Protein AF-A0A970GJY0-F1 (afdb_monomer_lite)

Sequence (232 aa):
MRKMFIAGLLILALAGGALAGDGVEILGLTHQEVVEVLGRPAYIKVFDYGPAQKYAYFTLDEWEMIGDLAPLAQGEDVYIRSVEGAPFQFHVVYTPIYLGPDRFSPVFRVGEYTMYPEVDLSLGRLAAYVPQGELLLAGKAKCWFKEYEEPYLPTIIVQIDGPELSAGKYLRRFREGGPVQLELEVGLERGTSLASLTPATRVVYITLRPGVFQGAPGKPVPVDVFGPAEGR

Foldseek 3Di:
DDDDDPDDDDPDDDDPPPDAFAAQDFFFHFPVVCCVRQNAFQWWWWFDPPPVRDIDIGGPVRCVVCVVVCVVGDTFRWGWDDQPNWIKIKGFDWDFFDPDPDPPDTGTGGQKIKIFTPDFDFLQCVLRHYHPSVLLVVQQKWWFWDDDDPPAAIWIKIFGNDDADPSCVGNPDPPQDDGFGKIKIWGFDHPDDLVNQARNTTTGMIMIHTDGDPDHPHHTHRSCSNHHRDDD

Structure (mmCIF, N/CA/C/O backbone):
data_AF-A0A970GJY0-F1
#
_entry.id   AF-A0A970GJY0-F1
#
loop_
_atom_site.group_PDB
_atom_site.id
_atom_site.type_symbol
_atom_site.label_atom_id
_atom_site.label_alt_id
_atom_site.label_comp_id
_atom_site.label_asym_id
_atom_site.label_entity_id
_atom_site.label_seq_id
_atom_site.pdbx_PDB_ins_code
_atom_site.Cartn_x
_atom_site.Cartn_y
_atom_site.Cartn_z
_atom_site.occupancy
_atom_site.B_iso_or_equiv
_atom_site.auth_seq_id
_atom_site.auth_comp_id
_atom_site.auth_asym_id
_atom_site.auth_atom_id
_atom_site.pdbx_PDB_model_num
ATOM 1 N N . MET A 1 1 ? 40.113 -50.471 1.723 1.00 35.19 1 MET A N 1
ATOM 2 C CA . MET A 1 1 ? 39.429 -50.395 0.412 1.00 35.19 1 MET A CA 1
ATOM 3 C C . MET A 1 1 ? 37.945 -50.670 0.611 1.00 35.19 1 MET A C 1
ATOM 5 O O . MET A 1 1 ? 37.657 -51.714 1.162 1.00 35.19 1 MET A O 1
ATOM 9 N N . ARG A 1 2 ? 37.087 -49.734 0.157 1.00 33.31 2 ARG A N 1
ATOM 10 C CA . ARG A 1 2 ? 35.713 -49.886 -0.396 1.00 33.31 2 ARG A CA 1
ATOM 11 C C . ARG A 1 2 ? 34.711 -50.796 0.352 1.00 33.31 2 ARG A C 1
ATOM 13 O O . ARG A 1 2 ? 34.993 -51.959 0.546 1.00 33.31 2 ARG A O 1
ATOM 20 N N . LYS A 1 3 ? 33.463 -50.437 0.657 1.00 33.47 3 LYS A N 1
ATOM 21 C CA . LYS A 1 3 ? 32.585 -49.267 0.459 1.00 33.47 3 LYS A CA 1
ATOM 22 C C . LYS A 1 3 ? 31.394 -49.518 1.411 1.00 33.47 3 LYS A C 1
ATOM 24 O O . LYS A 1 3 ? 30.822 -50.601 1.364 1.00 33.47 3 LYS A O 1
ATOM 29 N N . MET A 1 4 ? 31.034 -48.542 2.245 1.00 37.78 4 MET A N 1
ATOM 30 C CA . MET A 1 4 ? 29.699 -48.443 2.854 1.00 37.78 4 MET A CA 1
ATOM 31 C C . MET A 1 4 ? 28.673 -48.152 1.756 1.00 37.78 4 MET A C 1
ATOM 33 O O . MET A 1 4 ? 29.002 -47.376 0.867 1.00 37.78 4 MET A O 1
ATOM 37 N N . PHE A 1 5 ? 27.458 -48.695 1.851 1.00 34.41 5 PHE A N 1
ATOM 38 C CA . PHE A 1 5 ? 26.223 -48.042 1.394 1.00 34.41 5 PHE A CA 1
ATOM 39 C C . PHE A 1 5 ? 25.026 -48.744 2.056 1.00 34.41 5 PHE A C 1
ATOM 41 O O . PHE A 1 5 ? 24.561 -49.779 1.589 1.00 34.41 5 PHE A O 1
ATOM 48 N N . ILE A 1 6 ? 24.552 -48.186 3.173 1.00 42.62 6 ILE A N 1
ATOM 49 C CA . ILE A 1 6 ? 23.195 -48.427 3.677 1.00 42.62 6 ILE A CA 1
ATOM 50 C C . ILE A 1 6 ? 22.324 -47.402 2.954 1.00 42.62 6 ILE A C 1
ATOM 52 O O . ILE A 1 6 ? 22.487 -46.197 3.144 1.00 42.62 6 ILE A O 1
ATOM 56 N N . ALA A 1 7 ? 21.486 -47.885 2.044 1.00 36.81 7 ALA A N 1
ATOM 57 C CA . ALA A 1 7 ? 20.581 -47.073 1.250 1.00 36.81 7 ALA A CA 1
ATOM 58 C C . ALA A 1 7 ? 19.241 -46.894 1.975 1.00 36.81 7 ALA A C 1
ATOM 60 O O . ALA A 1 7 ? 18.680 -47.861 2.485 1.00 36.81 7 ALA A O 1
ATOM 61 N N . GLY A 1 8 ? 18.718 -45.665 1.930 1.00 31.09 8 GLY A N 1
ATOM 62 C CA . GLY A 1 8 ? 17.285 -45.397 2.040 1.00 31.09 8 GLY A CA 1
ATOM 63 C C . GLY A 1 8 ? 16.800 -44.834 3.373 1.00 31.09 8 GLY A C 1
ATOM 64 O O . GLY A 1 8 ? 15.912 -45.417 3.984 1.00 31.09 8 GLY A O 1
ATOM 65 N N . LEU A 1 9 ? 17.326 -43.681 3.805 1.00 36.34 9 LEU A N 1
ATOM 66 C CA . LEU A 1 9 ? 16.597 -42.835 4.752 1.00 36.34 9 LEU A CA 1
ATOM 67 C C . LEU A 1 9 ? 15.411 -42.205 4.008 1.00 36.34 9 LEU A C 1
ATOM 69 O O . LEU A 1 9 ? 15.585 -41.485 3.025 1.00 36.34 9 LEU A O 1
ATOM 73 N N . LEU A 1 10 ? 14.214 -42.533 4.481 1.00 31.72 10 LEU A N 1
ATOM 74 C CA . LEU A 1 10 ? 12.926 -42.007 4.056 1.00 31.72 10 LEU A CA 1
ATOM 75 C C . LEU A 1 10 ? 12.906 -40.479 4.268 1.00 31.72 10 LEU A C 1
ATOM 77 O O . LEU A 1 10 ? 12.896 -40.019 5.408 1.00 31.72 10 LEU A O 1
ATOM 81 N N . ILE A 1 11 ? 12.904 -39.684 3.195 1.00 38.25 11 ILE A N 1
ATOM 82 C CA . ILE A 1 11 ? 12.596 -38.249 3.282 1.00 38.25 11 ILE A CA 1
ATOM 83 C C . ILE A 1 11 ? 11.085 -38.112 3.114 1.00 38.25 11 ILE A C 1
ATOM 85 O O . ILE A 1 11 ? 10.560 -38.044 2.007 1.00 38.25 11 ILE A O 1
ATOM 89 N N . LEU A 1 12 ? 10.393 -38.119 4.247 1.00 37.62 12 LEU A N 1
ATOM 90 C CA . LEU A 1 12 ? 9.006 -37.695 4.377 1.00 37.62 12 LEU A CA 1
ATOM 91 C C . LEU A 1 12 ? 8.969 -36.716 5.551 1.00 37.62 12 LEU A C 1
ATOM 93 O O . LEU A 1 12 ? 8.790 -37.093 6.703 1.00 37.62 12 LEU A O 1
ATOM 97 N N . ALA A 1 13 ? 9.232 -35.452 5.242 1.00 35.12 13 ALA A N 1
ATOM 98 C CA . ALA A 1 13 ? 8.952 -34.315 6.106 1.00 35.12 13 ALA A CA 1
ATOM 99 C C . ALA A 1 13 ? 8.523 -33.188 5.166 1.00 35.12 13 ALA A C 1
ATOM 101 O O . ALA A 1 13 ? 9.336 -32.616 4.450 1.00 35.12 13 ALA A O 1
ATOM 102 N N . LEU A 1 14 ? 7.224 -33.156 4.893 1.00 34.31 14 LEU A N 1
ATOM 103 C CA . LEU A 1 14 ? 6.278 -32.215 5.491 1.00 34.31 14 LEU A CA 1
ATOM 104 C C . LEU A 1 14 ? 6.142 -31.026 4.553 1.00 34.31 14 LEU A C 1
ATOM 106 O O . LEU A 1 14 ? 7.043 -30.205 4.415 1.00 34.31 14 LEU A O 1
ATOM 110 N N . ALA A 1 15 ? 4.981 -31.006 3.895 1.00 34.34 15 ALA A N 1
ATOM 111 C CA . ALA A 1 15 ? 4.385 -29.809 3.345 1.00 34.34 15 ALA A CA 1
ATOM 112 C C . ALA A 1 15 ? 4.741 -28.638 4.257 1.00 34.34 15 ALA A C 1
ATOM 114 O O . ALA A 1 15 ? 4.502 -28.713 5.466 1.00 34.34 15 ALA A O 1
ATOM 115 N N . GLY A 1 16 ? 5.371 -27.616 3.680 1.00 28.31 16 GLY A N 1
ATOM 116 C CA . GLY A 1 16 ? 5.565 -26.351 4.357 1.00 28.31 16 GLY A CA 1
ATOM 117 C C . GLY A 1 16 ? 4.190 -25.874 4.781 1.00 28.31 16 GLY A C 1
ATOM 118 O O . GLY A 1 16 ? 3.421 -25.372 3.966 1.00 28.31 16 GLY A O 1
ATOM 119 N N . GLY A 1 17 ? 3.861 -26.115 6.048 1.00 25.92 17 GLY A N 1
ATOM 120 C CA . GLY A 1 17 ? 2.841 -25.361 6.728 1.00 25.92 17 GLY A CA 1
ATOM 121 C C . GLY A 1 17 ? 3.318 -23.928 6.647 1.00 25.92 17 GLY A C 1
ATOM 122 O O . GLY A 1 17 ? 4.271 -23.560 7.332 1.00 25.92 17 GLY A O 1
ATOM 123 N N . ALA A 1 18 ? 2.696 -23.158 5.758 1.00 30.06 18 ALA A N 1
ATOM 124 C CA . ALA A 1 18 ? 2.604 -21.730 5.945 1.00 30.06 18 ALA A CA 1
ATOM 125 C C . ALA A 1 18 ? 1.993 -21.565 7.338 1.00 30.06 18 ALA A C 1
ATOM 127 O O . ALA A 1 18 ? 0.818 -21.859 7.569 1.00 30.06 18 ALA A O 1
ATOM 128 N N . LEU A 1 19 ? 2.859 -21.248 8.297 1.00 33.94 19 LEU A N 1
ATOM 129 C CA . LEU A 1 19 ? 2.441 -20.657 9.550 1.00 33.94 19 LEU A CA 1
ATOM 130 C C . LEU A 1 19 ? 1.561 -19.461 9.171 1.00 33.94 19 LEU A C 1
ATOM 132 O O . LEU A 1 19 ? 1.842 -18.776 8.191 1.00 33.94 19 LEU A O 1
ATOM 136 N N . ALA A 1 20 ? 0.453 -19.305 9.883 1.00 32.69 20 ALA A N 1
ATOM 137 C CA . ALA A 1 20 ? -0.535 -18.269 9.639 1.00 32.69 20 ALA A CA 1
ATOM 138 C C . ALA A 1 20 ? 0.095 -16.898 9.314 1.00 32.69 20 ALA A C 1
ATOM 140 O O . ALA A 1 20 ? 0.943 -16.437 10.072 1.00 32.69 20 ALA A O 1
ATOM 141 N N . GLY A 1 21 ? -0.401 -16.234 8.266 1.00 39.88 21 GLY A N 1
ATOM 142 C CA . GLY A 1 21 ? -0.618 -14.789 8.320 1.00 39.88 21 GLY A CA 1
ATOM 143 C C . GLY A 1 21 ? 0.519 -13.829 7.984 1.00 39.88 21 GLY A C 1
ATOM 144 O O . GLY A 1 21 ? 0.391 -12.666 8.359 1.00 39.88 21 GLY A O 1
ATOM 145 N N . ASP A 1 22 ? 1.585 -14.218 7.283 1.00 55.09 22 ASP A N 1
ATOM 146 C CA . ASP A 1 22 ? 2.529 -13.206 6.791 1.00 55.09 22 ASP A CA 1
ATOM 147 C C . ASP A 1 22 ? 1.944 -12.546 5.529 1.00 55.09 22 ASP A C 1
ATOM 149 O O . ASP A 1 22 ? 1.869 -13.154 4.457 1.00 55.09 22 ASP A O 1
ATOM 153 N N . GLY A 1 23 ? 1.475 -11.300 5.665 1.00 64.56 23 GLY A N 1
ATOM 154 C CA . GLY A 1 23 ? 1.041 -10.480 4.532 1.00 64.56 23 GLY A CA 1
ATOM 155 C C . GLY A 1 23 ? 2.108 -10.421 3.429 1.00 64.56 23 GLY A C 1
ATOM 156 O O . GLY A 1 23 ? 3.297 -10.616 3.668 1.00 64.56 23 GLY A O 1
ATOM 157 N N . VAL A 1 24 ? 1.694 -10.159 2.190 1.00 81.94 24 VAL A N 1
ATOM 158 C CA . VAL A 1 24 ? 2.593 -10.282 1.032 1.00 81.94 24 VAL A CA 1
ATOM 159 C C . VAL A 1 24 ? 3.622 -9.145 1.000 1.00 81.94 24 VAL A C 1
ATOM 161 O O . VAL A 1 24 ? 3.293 -8.012 0.662 1.00 81.94 24 VAL A O 1
ATOM 164 N N . GLU A 1 25 ? 4.881 -9.434 1.336 1.00 87.69 25 GLU A N 1
ATOM 165 C CA . GLU A 1 25 ? 5.960 -8.440 1.386 1.00 87.69 25 GLU A CA 1
ATOM 166 C C . GLU A 1 25 ? 6.737 -8.361 0.060 1.00 87.69 25 GLU A C 1
ATOM 168 O O . GLU A 1 25 ? 7.528 -9.241 -0.272 1.00 87.69 25 GLU A O 1
ATOM 173 N N . ILE A 1 26 ? 6.529 -7.276 -0.696 1.00 93.31 26 ILE A N 1
ATOM 174 C CA . ILE A 1 26 ? 7.192 -7.050 -1.997 1.00 93.31 26 ILE A CA 1
ATOM 175 C C . ILE A 1 26 ? 7.988 -5.739 -2.087 1.00 93.31 26 ILE A C 1
ATOM 177 O O . ILE A 1 26 ? 8.562 -5.444 -3.134 1.00 93.31 26 ILE A O 1
ATOM 181 N N . LEU A 1 27 ? 8.043 -4.931 -1.019 1.00 93.62 27 LEU A N 1
ATOM 182 C CA . LEU A 1 27 ? 8.774 -3.656 -1.039 1.00 93.62 27 LEU A CA 1
ATOM 183 C C . LEU A 1 27 ? 10.265 -3.875 -1.315 1.00 93.62 27 LEU A C 1
ATOM 185 O O . LEU A 1 27 ? 10.925 -4.700 -0.688 1.00 93.62 27 LEU A O 1
ATOM 189 N N . GLY A 1 28 ? 10.822 -3.087 -2.233 1.00 92.50 28 GLY A N 1
ATOM 190 C CA . GLY A 1 28 ? 12.232 -3.155 -2.607 1.00 92.50 28 GLY A CA 1
ATOM 191 C C . GLY A 1 28 ? 12.613 -4.326 -3.518 1.00 92.50 28 GLY A C 1
ATOM 192 O O . GLY A 1 28 ? 13.765 -4.357 -3.963 1.00 92.50 28 GLY A O 1
ATOM 193 N N . LEU A 1 29 ? 11.695 -5.242 -3.837 1.00 93.88 29 LEU A N 1
ATOM 194 C CA . LEU A 1 29 ? 11.933 -6.304 -4.816 1.00 93.88 29 LEU A CA 1
ATOM 195 C C . LEU A 1 29 ? 12.058 -5.731 -6.232 1.00 93.88 29 LEU A C 1
ATOM 197 O O . LEU A 1 29 ? 11.483 -4.696 -6.560 1.00 93.88 29 LEU A O 1
ATOM 201 N N . THR A 1 30 ? 12.840 -6.387 -7.076 1.00 92.12 30 THR A N 1
ATOM 202 C CA . THR A 1 30 ? 12.901 -6.145 -8.522 1.00 92.12 30 THR A CA 1
ATOM 203 C C . THR A 1 30 ? 11.701 -6.774 -9.227 1.00 92.12 30 THR A C 1
ATOM 205 O O . THR A 1 30 ? 11.028 -7.629 -8.662 1.00 92.12 30 THR A O 1
ATOM 208 N N . HIS A 1 31 ? 11.455 -6.404 -10.486 1.00 90.75 31 HIS A N 1
ATOM 209 C CA . HIS A 1 31 ? 10.371 -6.997 -11.280 1.00 90.75 31 HIS A CA 1
ATOM 210 C C . HIS A 1 31 ? 10.430 -8.536 -11.319 1.00 90.75 31 HIS A C 1
ATOM 212 O O . HIS A 1 31 ? 9.418 -9.199 -11.119 1.00 90.75 31 HIS A O 1
ATOM 218 N N . GLN A 1 32 ? 11.619 -9.122 -11.507 1.00 91.75 32 GLN A N 1
ATOM 219 C CA . GLN A 1 32 ? 11.770 -10.579 -11.531 1.00 91.75 32 GLN A CA 1
ATOM 220 C C . GLN A 1 32 ? 11.392 -11.218 -10.185 1.00 91.75 32 GLN A C 1
ATOM 222 O O . GLN A 1 32 ? 10.637 -12.185 -10.160 1.00 91.75 32 GLN A O 1
ATOM 227 N N . GLU A 1 33 ? 11.873 -10.657 -9.074 1.00 94.69 33 GLU A N 1
ATOM 228 C CA . GLU A 1 33 ? 11.554 -11.141 -7.724 1.00 94.69 33 GLU A CA 1
ATOM 229 C C . GLU A 1 33 ? 10.050 -10.999 -7.421 1.00 94.69 33 GLU A C 1
ATOM 231 O O . GLU A 1 33 ? 9.448 -11.891 -6.827 1.00 94.69 33 GLU A O 1
ATOM 236 N N . VAL A 1 34 ? 9.405 -9.920 -7.884 1.00 94.44 34 VAL A N 1
ATOM 237 C CA . VAL A 1 34 ? 7.945 -9.761 -7.778 1.00 94.44 34 VAL A CA 1
ATOM 238 C C . VAL A 1 34 ? 7.224 -10.857 -8.552 1.00 94.44 34 VAL A C 1
ATOM 240 O O . VAL A 1 34 ? 6.276 -11.426 -8.023 1.00 94.44 34 VAL A O 1
ATOM 243 N N . VAL A 1 35 ? 7.668 -11.204 -9.761 1.00 92.25 35 VAL A N 1
ATOM 244 C CA . VAL A 1 35 ? 7.054 -12.286 -10.547 1.00 92.25 35 VAL A CA 1
ATOM 245 C C . VAL A 1 35 ? 7.220 -13.653 -9.876 1.00 92.25 35 VAL A C 1
ATOM 247 O O . VAL A 1 35 ? 6.352 -14.515 -10.007 1.00 92.25 35 VAL A O 1
ATOM 250 N N . GLU A 1 36 ? 8.291 -13.869 -9.118 1.00 93.06 36 GLU A N 1
ATOM 251 C CA . GLU A 1 36 ? 8.477 -15.097 -8.335 1.00 93.06 36 GLU A CA 1
ATOM 252 C C . GLU A 1 36 ? 7.489 -15.192 -7.158 1.00 93.06 36 GLU A C 1
ATOM 254 O O . GLU A 1 36 ? 7.001 -16.282 -6.858 1.00 93.06 36 GLU A O 1
ATOM 259 N N . VAL A 1 37 ? 7.137 -14.061 -6.534 1.00 92.00 37 VAL A N 1
ATOM 260 C CA . VAL A 1 37 ? 6.198 -13.991 -5.396 1.00 92.00 37 VAL A CA 1
ATOM 261 C C . VAL A 1 37 ? 4.739 -13.928 -5.857 1.00 92.00 37 VAL A C 1
ATOM 263 O O . VAL A 1 37 ? 3.883 -14.686 -5.402 1.00 92.00 37 VAL A O 1
ATOM 266 N N . LEU A 1 38 ? 4.442 -13.005 -6.767 1.00 92.12 38 LEU A N 1
ATOM 267 C CA . LEU A 1 38 ? 3.109 -12.681 -7.250 1.00 92.12 38 LEU A CA 1
ATOM 268 C C . LEU A 1 38 ? 2.791 -13.329 -8.591 1.00 92.12 38 LEU A C 1
ATOM 270 O O . LEU A 1 38 ? 1.712 -13.071 -9.101 1.00 92.12 38 LEU A O 1
ATOM 274 N N . GLY A 1 39 ? 3.634 -14.166 -9.192 1.00 92.00 39 GLY A N 1
ATOM 275 C CA . GLY A 1 39 ? 3.404 -14.726 -10.532 1.00 92.00 39 GLY A CA 1
ATOM 276 C C . GLY A 1 39 ? 3.369 -13.653 -11.628 1.00 92.00 39 GLY A C 1
ATOM 277 O O . GLY A 1 39 ? 3.908 -12.569 -11.471 1.00 92.00 39 GLY A O 1
ATOM 278 N N . ARG A 1 40 ? 2.720 -13.930 -12.765 1.00 92.06 40 ARG A N 1
ATOM 279 C CA . ARG A 1 40 ? 2.597 -12.929 -13.841 1.00 92.06 40 ARG A CA 1
ATOM 280 C C . ARG A 1 40 ? 1.535 -11.864 -13.524 1.00 92.06 40 ARG A C 1
ATOM 282 O O . ARG A 1 40 ? 0.499 -12.236 -12.955 1.00 92.06 40 ARG A O 1
ATOM 289 N N . PRO A 1 41 ? 1.753 -10.595 -13.928 1.00 94.38 41 PRO A N 1
ATOM 290 C CA . PRO A 1 41 ? 0.712 -9.578 -13.870 1.00 94.38 41 PRO A CA 1
ATOM 291 C C . PRO A 1 41 ? -0.481 -9.967 -14.752 1.00 94.38 41 PRO A C 1
ATOM 293 O O . PRO A 1 41 ? -0.340 -10.682 -15.744 1.00 94.38 41 PRO A O 1
ATOM 296 N N . ALA A 1 42 ? -1.668 -9.520 -14.361 1.00 95.25 42 ALA A N 1
ATOM 297 C CA . ALA A 1 42 ? -2.911 -9.722 -15.094 1.00 95.25 42 ALA A CA 1
ATOM 298 C C . ALA A 1 42 ? -3.097 -8.665 -16.194 1.00 95.25 42 ALA A C 1
ATOM 300 O O . ALA A 1 42 ? -3.559 -8.992 -17.286 1.00 95.25 42 ALA A O 1
ATOM 301 N N . TYR A 1 43 ? -2.744 -7.412 -15.904 1.00 94.88 43 TYR A N 1
ATOM 302 C CA . TYR A 1 43 ? -2.824 -6.284 -16.830 1.00 94.88 43 TYR A CA 1
ATOM 303 C C . TYR A 1 43 ? -1.932 -5.131 -16.357 1.00 94.88 43 TYR A C 1
ATOM 305 O O . TYR A 1 43 ? -1.429 -5.143 -15.232 1.00 94.88 43 TYR A O 1
ATOM 313 N N . ILE A 1 44 ? -1.769 -4.126 -17.214 1.00 92.69 44 ILE A N 1
ATOM 314 C CA . ILE A 1 44 ? -1.040 -2.890 -16.929 1.00 92.69 44 ILE A CA 1
ATOM 315 C C . ILE A 1 44 ? -2.037 -1.737 -16.834 1.00 92.69 44 ILE A C 1
ATOM 317 O O . ILE A 1 44 ? -2.857 -1.547 -17.736 1.00 92.69 44 ILE A O 1
ATOM 321 N N . LYS A 1 45 ? -1.984 -0.962 -15.748 1.00 92.31 45 LYS A N 1
ATOM 322 C CA . LYS A 1 45 ? -2.786 0.259 -15.569 1.00 92.31 45 LYS A CA 1
ATOM 323 C C . LYS A 1 45 ? -1.912 1.480 -15.818 1.00 92.31 45 LYS A C 1
ATOM 325 O O . LYS A 1 45 ? -0.864 1.627 -15.209 1.00 92.31 45 LYS A O 1
ATOM 330 N N . VAL A 1 46 ? -2.366 2.399 -16.658 1.00 88.81 46 VAL A N 1
ATOM 331 C CA . VAL A 1 46 ? -1.617 3.604 -17.033 1.00 88.81 46 VAL A CA 1
ATOM 332 C C . VAL A 1 46 ? -2.494 4.826 -16.818 1.00 88.81 46 VAL A C 1
ATOM 334 O O . VAL A 1 46 ? -3.677 4.808 -17.161 1.00 88.81 46 VAL A O 1
ATOM 337 N N . PHE A 1 47 ? -1.938 5.902 -16.263 1.00 84.88 47 PHE A N 1
ATOM 338 C CA . PHE A 1 47 ? -2.641 7.181 -16.230 1.00 84.88 47 PHE A CA 1
ATOM 339 C C . PHE A 1 47 ? -2.540 7.874 -17.596 1.00 84.88 47 PHE A C 1
ATOM 341 O O . PHE A 1 47 ? -1.456 8.206 -18.074 1.00 84.88 47 PHE A O 1
ATOM 348 N N . ASP A 1 48 ? -3.688 8.084 -18.227 1.00 82.81 48 ASP A N 1
ATOM 349 C CA . ASP A 1 48 ? -3.850 8.836 -19.464 1.00 82.81 48 ASP A CA 1
ATOM 350 C C . ASP A 1 48 ? -3.870 10.335 -19.139 1.00 82.81 48 ASP A C 1
ATOM 352 O O . ASP A 1 48 ? -4.889 10.888 -18.722 1.00 82.81 48 ASP A O 1
ATOM 356 N N . TYR A 1 49 ? -2.726 10.990 -19.358 1.00 77.31 49 TYR A N 1
ATOM 357 C CA . TYR A 1 49 ? -2.542 12.440 -19.214 1.00 77.31 49 TYR A CA 1
ATOM 358 C C . TYR A 1 49 ? -3.215 13.267 -20.327 1.00 77.31 49 TYR A C 1
ATOM 360 O O . TYR A 1 49 ? -2.991 14.477 -20.421 1.00 77.31 49 TYR A O 1
ATOM 368 N N . GLY A 1 50 ? -4.026 12.649 -21.190 1.00 81.25 50 GLY A N 1
ATOM 369 C CA . GLY A 1 50 ? -4.858 13.352 -22.156 1.00 81.25 50 GLY A CA 1
ATOM 370 C C . GLY A 1 50 ? -5.905 14.269 -21.501 1.00 81.25 50 GLY A C 1
ATOM 371 O O . GLY A 1 50 ? -6.053 14.306 -20.277 1.00 81.25 50 GLY A O 1
ATOM 372 N N . PRO A 1 51 ? -6.699 15.004 -22.304 1.00 79.50 51 PRO A N 1
ATOM 373 C CA . PRO A 1 51 ? -7.645 16.006 -21.797 1.00 79.50 51 PRO A CA 1
ATOM 374 C C . PRO A 1 51 ? -8.674 15.473 -20.792 1.00 79.50 51 PRO A C 1
ATOM 376 O O . PRO A 1 51 ? -9.194 16.236 -19.985 1.00 79.50 51 PRO A O 1
ATOM 379 N N . ALA A 1 52 ? -8.978 14.174 -20.856 1.00 77.81 52 ALA A N 1
ATOM 380 C CA . ALA A 1 52 ? -9.942 13.522 -19.979 1.00 77.81 52 ALA A CA 1
ATOM 381 C C . ALA A 1 52 ? -9.349 13.031 -18.646 1.00 77.81 52 ALA A C 1
ATOM 383 O O . ALA A 1 52 ? -10.137 12.652 -17.788 1.00 77.81 52 ALA A O 1
ATOM 384 N N . GLN A 1 53 ? -8.017 13.018 -18.484 1.00 77.31 53 GLN A N 1
ATOM 385 C CA . GLN A 1 53 ? -7.309 12.602 -17.262 1.00 77.31 53 GLN A CA 1
ATOM 386 C C . GLN A 1 53 ? -7.908 11.348 -16.603 1.00 77.31 53 GLN A C 1
ATOM 388 O O . GLN A 1 53 ? -8.546 11.414 -15.553 1.00 77.31 53 GLN A O 1
ATOM 393 N N . LYS A 1 54 ? -7.741 10.196 -17.253 1.00 84.06 54 LYS A N 1
ATOM 394 C CA . LYS A 1 54 ? -8.369 8.924 -16.852 1.00 84.06 54 LYS A CA 1
ATOM 395 C C . LYS A 1 54 ? -7.339 7.806 -16.742 1.00 84.06 54 LYS A C 1
ATOM 397 O O . LYS A 1 54 ? -6.196 7.977 -17.133 1.00 84.06 54 LYS A O 1
ATOM 402 N N . TYR A 1 55 ? -7.744 6.640 -16.253 1.00 87.94 55 TYR A N 1
ATOM 403 C CA . TYR A 1 55 ? -6.913 5.440 -16.352 1.00 87.94 55 TYR A CA 1
ATOM 404 C C . TYR A 1 55 ? -7.234 4.654 -17.627 1.00 87.94 55 TYR A C 1
ATOM 406 O O . TYR A 1 55 ? -8.398 4.533 -18.021 1.00 87.94 55 TYR A O 1
ATOM 414 N N . ALA A 1 56 ? -6.191 4.126 -18.260 1.00 88.81 56 ALA A N 1
ATOM 415 C CA . ALA A 1 56 ? -6.247 3.148 -19.337 1.00 88.81 56 ALA A CA 1
ATOM 416 C C . ALA A 1 56 ? -5.689 1.809 -18.838 1.00 88.81 56 ALA A C 1
ATOM 418 O O . ALA A 1 56 ? -4.827 1.777 -17.957 1.00 88.81 56 ALA A O 1
ATOM 419 N N . TYR A 1 57 ? -6.190 0.714 -19.400 1.00 92.31 57 TYR A N 1
ATOM 420 C CA . TYR A 1 57 ? -5.837 -0.644 -19.002 1.00 92.31 57 TYR A CA 1
ATOM 421 C C . TYR A 1 57 ? -5.445 -1.432 -20.243 1.00 92.31 57 TYR A C 1
ATOM 423 O O . TYR A 1 57 ? -6.160 -1.376 -21.243 1.00 92.31 57 TYR A O 1
ATOM 431 N N . PHE A 1 58 ? -4.333 -2.152 -20.160 1.00 91.94 58 PHE A N 1
ATOM 432 C CA . PHE A 1 58 ? -3.775 -2.923 -21.265 1.00 91.94 58 PHE A CA 1
ATOM 433 C C . PHE A 1 58 ? -3.520 -4.357 -20.825 1.00 91.94 58 PHE A C 1
ATOM 435 O O . PHE A 1 58 ? -3.030 -4.604 -19.720 1.00 91.94 58 PHE A O 1
ATOM 442 N N . THR A 1 59 ? -3.806 -5.310 -21.703 1.00 93.75 59 THR A N 1
ATOM 443 C CA . THR A 1 59 ? -3.227 -6.651 -21.593 1.00 93.75 59 THR A CA 1
ATOM 444 C C . THR A 1 59 ? -1.701 -6.580 -21.726 1.00 93.75 59 THR A C 1
ATOM 446 O O . THR A 1 59 ? -1.149 -5.583 -22.195 1.00 93.75 59 THR A O 1
ATOM 449 N N . LEU A 1 60 ? -0.999 -7.642 -21.317 1.00 91.38 60 LEU A N 1
ATOM 450 C CA . LEU A 1 60 ? 0.463 -7.683 -21.431 1.00 91.38 60 LEU A CA 1
ATOM 451 C C . LEU A 1 60 ? 0.929 -7.587 -22.893 1.00 91.38 60 LEU A C 1
ATOM 453 O O . LEU A 1 60 ? 1.873 -6.855 -23.173 1.00 91.38 60 LEU A O 1
ATOM 457 N N . ASP A 1 61 ? 0.225 -8.252 -23.813 1.00 91.75 61 ASP A N 1
ATOM 458 C CA . ASP A 1 61 ? 0.545 -8.239 -25.245 1.00 91.75 61 ASP A CA 1
ATOM 459 C C . ASP A 1 61 ? 0.330 -6.841 -25.854 1.00 91.75 61 ASP A C 1
ATOM 461 O O . ASP A 1 61 ? 1.167 -6.347 -26.605 1.00 91.75 61 ASP A O 1
ATOM 465 N N . GLU A 1 62 ? -0.766 -6.158 -25.499 1.00 90.88 62 GLU A N 1
ATOM 466 C CA . GLU A 1 62 ? -1.003 -4.773 -25.933 1.00 90.88 62 GLU A CA 1
ATOM 467 C C . GLU A 1 62 ? 0.065 -3.824 -25.388 1.00 90.88 62 GLU A C 1
ATOM 469 O O . GLU A 1 62 ? 0.510 -2.925 -26.104 1.00 90.88 62 GLU A O 1
ATOM 474 N N . TRP A 1 63 ? 0.487 -4.022 -24.135 1.00 89.88 63 TRP A N 1
ATOM 475 C CA . TRP A 1 63 ? 1.525 -3.203 -23.523 1.00 89.88 63 TRP A CA 1
ATOM 476 C C . TRP A 1 63 ? 2.891 -3.418 -24.173 1.00 89.88 63 TRP A C 1
ATOM 478 O O . TRP A 1 63 ? 3.586 -2.441 -24.439 1.00 89.88 63 TRP A O 1
ATOM 488 N N . GLU A 1 64 ? 3.256 -4.656 -24.509 1.00 87.31 64 GLU A N 1
ATOM 489 C CA . GLU A 1 64 ? 4.496 -4.963 -25.237 1.00 87.31 64 GLU A CA 1
ATOM 490 C C . GLU A 1 64 ? 4.563 -4.227 -26.588 1.00 87.31 64 GLU A C 1
ATOM 492 O O . GLU A 1 64 ? 5.628 -3.769 -26.999 1.00 87.31 64 GLU A O 1
ATOM 497 N N . MET A 1 65 ? 3.420 -4.021 -27.251 1.00 85.75 65 MET A N 1
ATOM 498 C CA . MET A 1 65 ? 3.359 -3.299 -28.527 1.00 85.75 65 MET A CA 1
ATOM 499 C C . MET A 1 65 ? 3.571 -1.781 -28.407 1.00 85.75 65 MET A C 1
ATOM 501 O O . MET A 1 65 ? 3.979 -1.154 -29.388 1.00 85.75 65 MET A O 1
ATOM 505 N N . ILE A 1 66 ? 3.250 -1.171 -27.261 1.00 81.38 66 ILE A N 1
ATOM 506 C CA . ILE A 1 66 ? 3.218 0.299 -27.110 1.00 81.38 66 ILE A CA 1
ATOM 507 C C . ILE A 1 66 ? 4.156 0.845 -26.031 1.00 81.38 66 ILE A C 1
ATOM 509 O O . ILE A 1 66 ? 4.423 2.047 -26.031 1.00 81.38 66 ILE A O 1
ATOM 513 N N . GLY A 1 67 ? 4.659 0.005 -25.126 1.00 72.38 67 GLY A N 1
ATOM 514 C CA . GLY A 1 67 ? 5.444 0.424 -23.963 1.00 72.38 67 GLY A CA 1
ATOM 515 C C . GLY A 1 67 ? 6.701 1.199 -24.357 1.00 72.38 67 GLY A C 1
ATOM 516 O O . GLY A 1 67 ? 6.966 2.270 -23.810 1.00 72.38 67 GLY A O 1
ATOM 517 N N . ASP A 1 68 ? 7.399 0.737 -25.397 1.00 73.12 68 ASP A N 1
ATOM 518 C CA . ASP A 1 68 ? 8.591 1.405 -25.941 1.00 73.12 68 ASP A CA 1
ATOM 519 C C . ASP A 1 68 ? 8.281 2.773 -26.572 1.00 73.12 68 ASP A C 1
ATOM 521 O O . ASP A 1 68 ? 9.141 3.655 -26.630 1.00 73.12 68 ASP A O 1
ATOM 525 N N . LEU A 1 69 ? 7.045 2.975 -27.038 1.00 72.44 69 LEU A N 1
ATOM 526 C CA . LEU A 1 69 ? 6.593 4.229 -27.646 1.00 72.44 69 LEU A CA 1
ATOM 527 C C . LEU A 1 69 ? 6.167 5.265 -26.597 1.00 72.44 69 LEU A C 1
ATOM 529 O O . LEU A 1 69 ? 6.056 6.450 -26.920 1.00 72.44 69 LEU A O 1
ATOM 533 N N . ALA A 1 70 ? 5.946 4.843 -25.349 1.00 64.81 70 ALA A N 1
ATOM 534 C CA . ALA A 1 70 ? 5.470 5.685 -24.258 1.00 64.81 70 ALA A CA 1
ATOM 535 C C . ALA A 1 70 ? 6.353 5.571 -22.994 1.00 64.81 70 ALA A C 1
ATOM 537 O O . ALA A 1 70 ? 5.839 5.310 -21.908 1.00 64.81 70 ALA A O 1
ATOM 538 N N . PRO A 1 71 ? 7.670 5.856 -23.073 1.00 59.16 71 PRO A N 1
ATOM 539 C CA . PRO A 1 71 ? 8.610 5.649 -21.962 1.00 59.16 71 PRO A CA 1
ATOM 540 C C . PRO A 1 71 ? 8.324 6.511 -20.719 1.00 59.16 71 PRO A C 1
ATOM 542 O O . PRO A 1 71 ? 8.819 6.219 -19.632 1.00 59.16 71 PRO A O 1
ATOM 545 N N . LEU A 1 72 ? 7.541 7.587 -20.869 1.00 56.88 72 LEU A N 1
ATOM 546 C CA . LEU A 1 72 ? 7.092 8.445 -19.764 1.00 56.88 72 LEU A CA 1
ATOM 547 C C . LEU A 1 72 ? 5.800 7.951 -19.100 1.00 56.88 72 LEU A C 1
ATOM 549 O O . LEU A 1 72 ? 5.480 8.388 -17.998 1.00 56.88 72 LEU A O 1
ATOM 553 N N . ALA A 1 73 ? 5.061 7.057 -19.752 1.00 62.06 73 ALA A N 1
ATOM 554 C CA . ALA A 1 73 ? 3.863 6.442 -19.212 1.00 62.06 73 ALA A CA 1
ATOM 555 C C . ALA A 1 73 ? 4.264 5.137 -18.515 1.00 62.06 73 ALA A C 1
ATOM 557 O O . ALA A 1 73 ? 4.032 4.048 -19.026 1.00 62.06 73 ALA A O 1
ATOM 558 N N . GLN A 1 74 ? 4.928 5.238 -17.361 1.00 70.25 74 GLN A N 1
ATOM 559 C CA . GLN A 1 74 ? 5.178 4.048 -16.549 1.00 70.25 74 GLN 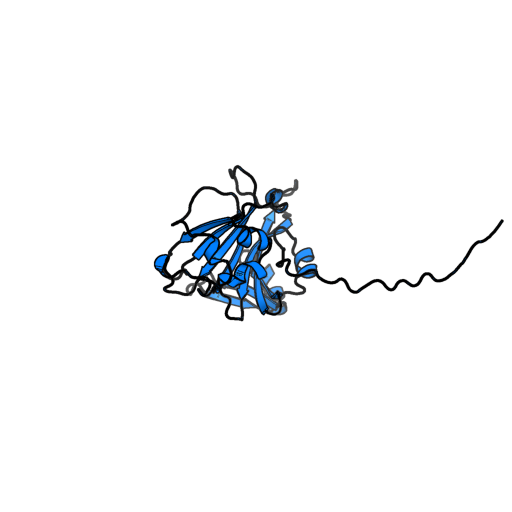A CA 1
ATOM 560 C C . GLN A 1 74 ? 3.838 3.535 -16.023 1.00 70.25 74 GLN A C 1
ATOM 562 O O . GLN A 1 74 ? 3.174 4.204 -15.230 1.00 70.25 74 GLN A O 1
ATOM 567 N N . GLY A 1 75 ? 3.416 2.383 -16.535 1.00 79.00 75 GLY A N 1
ATOM 568 C CA . GLY A 1 75 ? 2.249 1.681 -16.033 1.00 79.00 75 GLY A CA 1
ATOM 569 C C . GLY A 1 75 ? 2.515 1.036 -14.676 1.00 79.00 75 GLY A C 1
ATOM 570 O O . GLY A 1 75 ? 3.650 0.716 -14.328 1.00 79.00 75 GLY A O 1
ATOM 571 N N . GLU A 1 76 ? 1.447 0.840 -13.920 1.00 90.06 76 GLU A N 1
ATOM 572 C CA . GLU A 1 76 ? 1.407 -0.044 -12.764 1.00 90.06 76 GLU A CA 1
ATOM 573 C C . GLU A 1 76 ? 1.194 -1.476 -13.264 1.00 90.06 76 GLU A C 1
ATOM 575 O O . GLU A 1 76 ? 0.207 -1.751 -13.958 1.00 90.06 76 GLU A O 1
ATOM 580 N N . ASP A 1 77 ? 2.081 -2.394 -12.880 1.00 93.38 77 ASP A N 1
ATOM 581 C CA . ASP A 1 77 ? 1.806 -3.822 -13.025 1.00 93.38 77 ASP A CA 1
ATOM 582 C C . ASP A 1 77 ? 0.690 -4.190 -12.042 1.00 93.38 77 ASP A C 1
ATOM 584 O O . ASP A 1 77 ? 0.835 -3.967 -10.834 1.00 93.38 77 ASP A O 1
ATOM 588 N N . VAL A 1 78 ? -0.403 -4.782 -12.531 1.00 96.25 78 VAL A N 1
ATOM 589 C CA . VAL A 1 78 ? -1.494 -5.234 -11.664 1.00 96.25 78 VAL A CA 1
ATOM 590 C C . VAL A 1 78 ? -1.518 -6.748 -11.559 1.00 96.25 78 VAL A C 1
ATOM 592 O O . VAL A 1 78 ? -1.683 -7.452 -12.554 1.00 96.25 78 VAL A O 1
ATOM 595 N N . TYR A 1 79 ? -1.394 -7.261 -10.338 1.00 96.06 79 TYR A N 1
ATOM 596 C CA . TYR A 1 79 ? -1.450 -8.689 -10.021 1.00 96.06 79 TYR A CA 1
ATOM 597 C C . TYR A 1 79 ? -2.735 -9.006 -9.259 1.00 96.06 79 TYR A C 1
ATOM 599 O O . TYR A 1 79 ? -3.185 -8.206 -8.449 1.00 96.06 79 TYR A O 1
ATOM 607 N N . ILE A 1 80 ? -3.306 -10.194 -9.461 1.00 93.88 80 ILE A N 1
ATOM 608 C CA . ILE A 1 80 ? -4.493 -10.653 -8.719 1.00 93.88 80 ILE A CA 1
ATOM 609 C C . ILE A 1 80 ? -4.094 -11.846 -7.863 1.00 93.88 80 ILE A C 1
ATOM 611 O O . ILE A 1 80 ? -3.759 -12.901 -8.405 1.00 93.88 80 ILE A O 1
ATOM 615 N N . ARG A 1 81 ? -4.101 -11.712 -6.537 1.00 91.88 81 ARG A N 1
ATOM 616 C CA . ARG A 1 81 ? -3.693 -12.790 -5.621 1.00 91.88 81 ARG A CA 1
ATOM 617 C C . ARG A 1 81 ? -4.587 -12.861 -4.398 1.00 91.88 81 ARG A C 1
ATOM 619 O O . ARG A 1 81 ? -5.148 -11.862 -3.964 1.00 91.88 81 ARG A O 1
ATOM 626 N N . SER A 1 82 ? -4.708 -14.064 -3.847 1.00 90.62 82 SER A N 1
ATOM 627 C CA . SER A 1 82 ? -5.420 -14.278 -2.593 1.00 90.62 82 SER A CA 1
ATOM 628 C C . SER A 1 82 ? -4.469 -14.132 -1.409 1.00 90.62 82 SER A C 1
ATOM 630 O O . SER A 1 82 ? -3.408 -14.752 -1.403 1.00 90.62 82 SER A O 1
ATOM 632 N N . VAL A 1 83 ? -4.872 -13.362 -0.402 1.00 88.56 83 VAL A N 1
ATOM 633 C CA . VAL A 1 83 ? -4.199 -13.233 0.900 1.00 88.56 83 VAL A CA 1
ATOM 634 C C . VAL A 1 83 ? -5.190 -13.680 1.962 1.00 88.56 83 VAL A C 1
ATOM 636 O O . VAL A 1 83 ? -6.328 -13.217 1.947 1.00 88.56 83 VAL A O 1
ATOM 639 N N . GLU A 1 84 ? -4.807 -14.620 2.829 1.00 86.19 84 GLU A N 1
ATOM 640 C CA . GLU A 1 84 ? -5.705 -15.201 3.846 1.00 86.19 84 GLU A CA 1
ATOM 641 C C . GLU A 1 84 ? -7.071 -15.651 3.271 1.00 86.19 84 GLU A C 1
ATOM 643 O O . GLU A 1 84 ? -8.134 -15.475 3.865 1.00 86.19 84 GLU A O 1
ATOM 648 N N . GLY A 1 85 ? -7.055 -16.204 2.051 1.00 86.62 85 GLY A N 1
ATOM 649 C CA . GLY A 1 85 ? -8.251 -16.673 1.343 1.00 86.62 85 GLY A CA 1
ATOM 650 C C . GLY A 1 85 ? -9.124 -15.580 0.707 1.00 86.62 85 GLY A C 1
ATOM 651 O O . GLY A 1 85 ? -10.095 -15.919 0.033 1.00 86.62 85 GLY A O 1
ATOM 652 N N . ALA A 1 86 ? -8.786 -14.297 0.859 1.00 90.00 86 ALA A N 1
ATOM 653 C CA . ALA A 1 86 ? -9.494 -13.181 0.233 1.00 90.00 86 ALA A CA 1
ATOM 654 C C . ALA A 1 86 ? -8.755 -12.670 -1.022 1.00 90.00 86 ALA A C 1
ATOM 656 O O . ALA A 1 86 ? -7.536 -12.515 -0.975 1.00 90.00 86 ALA A O 1
ATOM 657 N N . PRO A 1 87 ? -9.447 -12.411 -2.146 1.00 93.31 87 PRO A N 1
ATOM 658 C CA . PRO A 1 87 ? -8.845 -11.855 -3.361 1.00 93.31 87 PRO A CA 1
ATOM 659 C C . PRO A 1 87 ? -8.483 -10.366 -3.231 1.00 93.31 87 PRO A C 1
ATOM 661 O O . PRO A 1 87 ? -9.284 -9.555 -2.760 1.00 93.31 87 PRO A O 1
ATOM 664 N N . PHE A 1 88 ? -7.290 -10.017 -3.714 1.00 95.44 88 PHE A N 1
ATOM 665 C CA . PHE A 1 88 ? -6.777 -8.653 -3.818 1.00 95.44 88 PHE A CA 1
ATOM 666 C C . PHE A 1 88 ? -6.182 -8.382 -5.199 1.00 95.44 88 PHE A C 1
ATOM 668 O O . PHE A 1 88 ? -5.519 -9.245 -5.787 1.00 95.44 88 PHE A O 1
ATOM 675 N N . GLN A 1 89 ? -6.335 -7.141 -5.656 1.00 96.38 89 GLN A N 1
ATOM 676 C CA . GLN A 1 89 ? -5.530 -6.577 -6.735 1.00 96.38 89 GLN A CA 1
ATOM 677 C C . GLN A 1 89 ? -4.341 -5.826 -6.138 1.00 96.38 89 GLN A C 1
ATOM 679 O O . GLN A 1 89 ? -4.520 -4.954 -5.292 1.00 96.38 89 GLN A O 1
ATOM 684 N N . PHE A 1 90 ? -3.136 -6.150 -6.589 1.00 96.81 90 PHE A N 1
ATOM 685 C CA . PHE A 1 90 ? -1.890 -5.493 -6.212 1.00 96.81 90 PHE A CA 1
ATOM 686 C C . PHE A 1 90 ? -1.447 -4.609 -7.364 1.00 96.81 90 PHE A C 1
ATOM 688 O O . PHE A 1 90 ? -1.044 -5.117 -8.406 1.00 96.81 90 PHE A O 1
ATOM 695 N N . HIS A 1 91 ? -1.514 -3.305 -7.162 1.00 96.56 91 HIS A N 1
ATOM 696 C CA . HIS A 1 91 ? -1.030 -2.292 -8.086 1.00 96.56 91 HIS A CA 1
ATOM 697 C C . HIS A 1 91 ? 0.389 -1.914 -7.689 1.00 96.56 91 HIS A C 1
ATOM 699 O O . HIS A 1 91 ? 0.584 -1.298 -6.642 1.00 96.56 91 HIS A O 1
ATOM 705 N N . VAL A 1 92 ? 1.377 -2.326 -8.477 1.00 95.50 92 VAL A N 1
ATOM 706 C CA . VAL A 1 92 ? 2.793 -2.217 -8.114 1.00 95.50 92 VAL A CA 1
ATOM 707 C C . VAL A 1 92 ? 3.442 -1.055 -8.855 1.00 95.50 92 VAL A C 1
ATOM 709 O O . VAL A 1 92 ? 3.409 -0.998 -10.085 1.00 95.50 92 VAL A O 1
ATOM 712 N N . VAL A 1 93 ? 4.077 -0.153 -8.103 1.00 91.50 93 VAL A N 1
ATOM 713 C CA . VAL A 1 93 ? 4.821 0.992 -8.637 1.00 91.50 93 VAL A CA 1
ATOM 714 C C . VAL A 1 93 ? 6.314 0.761 -8.428 1.00 91.50 93 VAL A C 1
ATOM 716 O O . VAL A 1 93 ? 6.793 0.597 -7.299 1.00 91.50 93 VAL A O 1
ATOM 719 N N . TYR A 1 94 ? 7.078 0.783 -9.519 1.00 90.50 94 TYR A N 1
ATOM 720 C CA . TYR A 1 94 ? 8.530 0.639 -9.469 1.00 90.50 94 TYR A CA 1
ATOM 721 C C . TYR A 1 94 ? 9.232 1.994 -9.478 1.00 90.50 94 TYR A C 1
ATOM 723 O O . TYR A 1 94 ? 8.980 2.848 -10.322 1.00 90.50 94 TYR A O 1
ATOM 731 N N . THR A 1 95 ? 10.196 2.149 -8.580 1.00 89.00 95 THR A N 1
ATOM 732 C CA . THR A 1 95 ? 11.064 3.318 -8.480 1.00 89.00 95 THR A CA 1
ATOM 733 C C . THR A 1 95 ? 12.446 2.981 -9.048 1.00 89.00 95 THR A C 1
ATOM 735 O O . THR A 1 95 ? 13.030 1.959 -8.666 1.00 89.00 95 THR A O 1
ATOM 738 N N . PRO A 1 96 ? 13.015 3.821 -9.934 1.00 88.62 96 PRO A N 1
ATOM 739 C CA . PRO A 1 96 ? 14.375 3.632 -10.423 1.00 88.62 96 PRO A CA 1
ATOM 740 C C . PRO A 1 96 ? 15.403 3.954 -9.332 1.00 88.62 96 PRO A C 1
ATOM 742 O O . PRO A 1 96 ? 15.384 5.040 -8.750 1.00 88.62 96 PRO A O 1
ATOM 745 N N . ILE A 1 97 ? 16.339 3.034 -9.087 1.00 86.81 97 ILE A N 1
ATOM 746 C CA . ILE A 1 97 ? 17.420 3.204 -8.110 1.00 86.81 97 ILE A CA 1
ATOM 747 C C . ILE A 1 97 ? 18.771 3.315 -8.825 1.00 86.81 97 ILE A C 1
ATOM 749 O O . ILE A 1 97 ? 19.214 2.397 -9.520 1.00 86.81 97 ILE A O 1
ATOM 753 N N . TYR A 1 98 ? 19.451 4.439 -8.603 1.00 85.12 98 TYR A N 1
ATOM 754 C CA . TYR A 1 98 ? 20.720 4.800 -9.242 1.00 85.12 98 TYR A CA 1
ATOM 755 C C . TYR A 1 98 ? 21.900 4.557 -8.284 1.00 85.12 98 TYR A C 1
ATOM 757 O O . TYR A 1 98 ? 22.421 5.491 -7.681 1.00 85.12 98 TYR A O 1
ATOM 765 N N . LEU A 1 99 ? 22.296 3.292 -8.090 1.00 71.19 99 LEU A N 1
ATOM 766 C CA . LEU A 1 99 ? 23.384 2.918 -7.156 1.00 71.19 99 LEU A CA 1
ATOM 767 C C . LEU A 1 99 ? 24.738 2.672 -7.834 1.00 71.19 99 LEU A C 1
ATOM 769 O O . LEU A 1 99 ? 25.744 2.501 -7.148 1.00 71.19 99 LEU A O 1
ATOM 773 N N . GLY A 1 100 ? 24.757 2.582 -9.164 1.00 68.06 100 GLY A N 1
ATOM 774 C CA . GLY A 1 100 ? 25.950 2.272 -9.951 1.00 68.06 100 GLY A CA 1
ATOM 775 C C . GLY A 1 100 ? 26.647 3.515 -10.516 1.00 68.06 100 GLY A C 1
ATOM 776 O O . GLY A 1 100 ? 26.101 4.616 -10.452 1.00 68.06 100 GLY A O 1
ATOM 777 N N . PRO A 1 101 ? 27.839 3.350 -11.123 1.00 67.12 101 PRO A N 1
ATOM 778 C CA . PRO A 1 101 ? 28.529 4.440 -11.820 1.00 67.12 101 PRO A CA 1
ATOM 779 C C . PRO A 1 101 ? 27.758 4.929 -13.055 1.00 67.12 101 PRO A C 1
ATOM 781 O O . PRO A 1 101 ? 27.988 6.044 -13.520 1.00 67.12 101 PRO A O 1
ATOM 784 N N . ASP A 1 102 ? 26.854 4.102 -13.587 1.00 73.69 102 ASP A N 1
ATOM 785 C CA . ASP A 1 102 ? 26.047 4.419 -14.753 1.00 73.69 102 ASP A CA 1
ATOM 786 C C . ASP A 1 102 ? 24.620 4.818 -14.360 1.00 73.69 102 ASP A C 1
ATOM 788 O O . ASP A 1 102 ? 23.769 3.990 -14.036 1.00 73.69 102 ASP A O 1
ATOM 792 N N . ARG A 1 103 ? 24.352 6.122 -14.436 1.00 77.31 103 ARG A N 1
ATOM 793 C CA . ARG A 1 103 ? 23.020 6.696 -14.212 1.00 77.31 103 ARG A CA 1
ATOM 794 C C . ARG A 1 103 ? 22.006 6.358 -15.312 1.00 77.31 103 ARG A C 1
ATOM 796 O O . ARG A 1 103 ? 20.835 6.681 -15.147 1.00 77.31 103 ARG A O 1
ATOM 803 N N . PHE A 1 104 ? 22.441 5.777 -16.428 1.00 81.62 104 PHE A N 1
ATOM 804 C CA . PHE A 1 104 ? 21.578 5.430 -17.557 1.00 81.62 104 PHE A CA 1
ATOM 805 C C . PHE A 1 104 ? 21.049 3.992 -17.495 1.00 81.62 104 PHE A C 1
ATOM 807 O O . PHE A 1 104 ? 20.210 3.630 -18.314 1.00 81.62 104 PHE A O 1
ATOM 814 N N . SER A 1 105 ? 21.468 3.215 -16.491 1.00 82.31 105 SER A N 1
ATOM 815 C CA . SER A 1 105 ? 21.030 1.832 -16.275 1.00 82.31 105 SER A CA 1
ATOM 816 C C . SER A 1 105 ? 20.510 1.628 -14.839 1.00 82.31 105 SER A C 1
ATOM 818 O O . SER A 1 105 ? 21.138 0.910 -14.054 1.00 82.31 105 SER A O 1
ATOM 820 N N . PRO A 1 106 ? 19.408 2.295 -14.431 1.00 87.12 106 PRO A N 1
ATOM 821 C CA . PRO A 1 106 ? 18.863 2.137 -13.086 1.00 87.12 106 PRO A CA 1
ATOM 822 C C . PRO A 1 106 ? 18.300 0.732 -12.861 1.00 87.12 106 PRO A C 1
ATOM 824 O O . PRO A 1 106 ? 17.767 0.097 -13.770 1.00 87.12 106 PRO A O 1
ATOM 827 N N . VAL A 1 107 ? 18.345 0.279 -11.609 1.00 87.94 107 VAL A N 1
ATOM 828 C CA . VAL A 1 107 ? 17.618 -0.924 -11.187 1.00 87.94 107 VAL A CA 1
ATOM 829 C C . VAL A 1 107 ? 16.255 -0.492 -10.670 1.00 87.94 107 VAL A C 1
ATOM 831 O O . VAL A 1 107 ? 16.177 0.256 -9.697 1.00 87.94 107 VAL A O 1
ATOM 834 N N . PHE A 1 108 ? 15.187 -0.967 -11.300 1.00 89.00 108 PHE A N 1
ATOM 835 C CA . PHE A 1 108 ? 13.820 -0.709 -10.861 1.00 89.00 108 PHE A CA 1
ATOM 836 C C . PHE A 1 108 ? 13.442 -1.645 -9.715 1.00 89.00 108 PHE A C 1
ATOM 838 O O . PHE A 1 108 ? 13.623 -2.862 -9.806 1.00 89.00 108 PHE A O 1
ATOM 845 N N . ARG A 1 109 ? 12.939 -1.068 -8.623 1.00 92.56 109 ARG A N 1
ATOM 846 C CA . ARG A 1 109 ? 12.500 -1.798 -7.427 1.00 92.56 109 ARG A CA 1
ATOM 847 C C . ARG A 1 109 ? 11.138 -1.299 -6.977 1.00 92.56 109 ARG A C 1
ATOM 849 O O . ARG A 1 109 ? 10.857 -0.120 -7.157 1.00 92.56 109 ARG A O 1
ATOM 856 N N . VAL A 1 110 ? 10.322 -2.153 -6.368 1.00 93.50 110 VAL A N 1
ATOM 857 C CA . VAL A 1 110 ? 9.011 -1.762 -5.832 1.00 93.50 110 VAL A CA 1
ATOM 858 C C . VAL A 1 110 ? 9.195 -0.649 -4.807 1.00 93.50 110 VAL A C 1
ATOM 860 O O . VAL A 1 110 ? 9.771 -0.871 -3.739 1.00 93.50 110 VAL A O 1
ATOM 863 N N . GLY A 1 111 ? 8.737 0.549 -5.158 1.00 91.94 111 GLY A N 1
ATOM 864 C CA . GLY A 1 111 ? 8.761 1.717 -4.288 1.00 91.94 111 GLY A CA 1
ATOM 865 C C . GLY A 1 111 ? 7.558 1.743 -3.363 1.00 91.94 111 GLY A C 1
ATOM 866 O O . GLY A 1 111 ? 7.693 2.001 -2.172 1.00 91.94 111 GLY A O 1
ATOM 867 N N . GLU A 1 112 ? 6.399 1.430 -3.924 1.00 93.69 112 GLU A N 1
ATOM 868 C CA . GLU A 1 112 ? 5.126 1.318 -3.230 1.00 93.69 112 GLU A CA 1
ATOM 869 C C . GLU A 1 112 ? 4.220 0.346 -3.984 1.00 93.69 112 GLU A C 1
ATOM 871 O O . GLU A 1 112 ? 4.432 0.05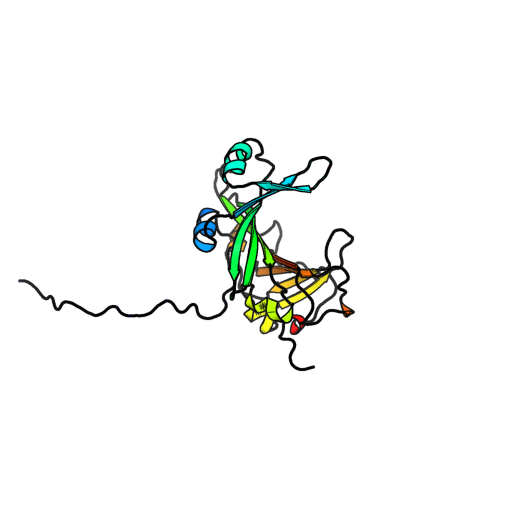4 -5.165 1.00 93.69 112 GLU A O 1
ATOM 876 N N . TYR A 1 113 ? 3.207 -0.165 -3.299 1.00 95.44 113 TYR A N 1
ATOM 877 C CA . TYR A 1 113 ? 2.125 -0.884 -3.953 1.00 95.44 113 TYR A CA 1
ATOM 878 C C . TYR A 1 113 ? 0.809 -0.656 -3.224 1.00 95.44 113 TYR A C 1
ATOM 880 O O . TYR A 1 113 ? 0.785 -0.457 -2.008 1.00 95.44 113 TYR A O 1
ATOM 888 N N . THR A 1 114 ? -0.289 -0.711 -3.968 1.00 96.56 114 THR A N 1
ATOM 889 C CA . THR A 1 114 ? -1.642 -0.578 -3.430 1.00 96.56 114 THR A CA 1
ATOM 890 C C . THR A 1 114 ? -2.396 -1.888 -3.573 1.00 96.56 114 THR A C 1
ATOM 892 O O . THR A 1 114 ? -2.482 -2.458 -4.657 1.00 96.56 114 THR A O 1
ATOM 895 N N . MET A 1 115 ? -2.958 -2.356 -2.467 1.00 96.94 115 MET A N 1
ATOM 896 C CA . MET A 1 115 ? -3.851 -3.501 -2.393 1.00 96.94 115 MET A CA 1
ATOM 897 C C . MET A 1 115 ? -5.301 -3.017 -2.431 1.00 96.94 115 MET A C 1
ATOM 899 O O . MET A 1 115 ? -5.727 -2.269 -1.548 1.00 96.94 115 MET A O 1
ATOM 903 N N . TYR A 1 116 ? -6.071 -3.478 -3.413 1.00 96.81 116 TYR A N 1
ATOM 904 C CA . TYR A 1 116 ? -7.520 -3.296 -3.469 1.00 96.81 116 TYR A CA 1
ATOM 905 C C . TYR A 1 116 ? -8.204 -4.623 -3.125 1.00 96.81 116 TYR A C 1
ATOM 907 O O . TYR A 1 116 ? -8.062 -5.581 -3.890 1.00 96.81 116 TYR A O 1
ATOM 915 N N . PRO A 1 117 ? -8.907 -4.724 -1.983 1.00 95.88 117 PRO A N 1
ATOM 916 C CA . PRO A 1 117 ? -9.691 -5.910 -1.671 1.00 95.88 117 PRO A CA 1
ATOM 917 C C . PRO A 1 117 ? -10.874 -6.026 -2.639 1.00 95.88 117 PRO A C 1
ATOM 919 O O . PRO A 1 117 ? -11.610 -5.063 -2.846 1.00 95.88 117 PRO A O 1
ATOM 922 N N . GLU A 1 118 ? -11.107 -7.217 -3.190 1.00 93.56 118 GLU A N 1
ATOM 923 C CA . GLU A 1 118 ? -12.329 -7.507 -3.968 1.00 93.56 118 GLU A CA 1
ATOM 924 C C . GLU A 1 118 ? -13.482 -8.012 -3.076 1.00 93.56 118 GLU A C 1
ATOM 926 O O . GLU A 1 118 ? -14.542 -8.412 -3.556 1.00 93.56 118 GLU A O 1
ATOM 931 N N . VAL A 1 119 ? -13.275 -7.994 -1.757 1.00 91.44 119 VAL A N 1
ATOM 932 C CA . VAL A 1 119 ? -14.249 -8.350 -0.720 1.00 91.44 119 VAL A CA 1
ATOM 933 C C . VAL A 1 119 ? -14.433 -7.193 0.256 1.00 91.44 119 VAL A C 1
ATOM 935 O O . VAL A 1 119 ? -13.598 -6.293 0.337 1.00 91.44 119 VAL A O 1
ATOM 938 N N . ASP A 1 120 ? -15.495 -7.237 1.058 1.00 93.56 120 ASP A N 1
ATOM 939 C CA . ASP A 1 120 ? -15.694 -6.258 2.126 1.00 93.56 120 ASP A CA 1
ATOM 940 C C . ASP A 1 120 ? -14.679 -6.471 3.259 1.00 93.56 120 ASP A C 1
ATOM 942 O O . ASP A 1 120 ? -14.842 -7.318 4.143 1.00 93.56 120 ASP A O 1
ATOM 946 N N . LEU A 1 121 ? -13.601 -5.688 3.213 1.00 95.25 121 LEU A N 1
ATOM 947 C CA . LEU A 1 121 ? -12.575 -5.626 4.245 1.00 95.25 121 LEU A CA 1
ATOM 948 C C . LEU A 1 121 ? -12.918 -4.535 5.265 1.00 95.25 121 LEU A C 1
ATOM 950 O O . LEU A 1 121 ? -13.203 -3.398 4.895 1.00 95.25 121 LEU A O 1
ATOM 954 N N . SER A 1 122 ? -12.852 -4.862 6.555 1.00 96.12 122 SER A N 1
ATOM 955 C CA . SER A 1 122 ? -13.020 -3.898 7.646 1.00 96.12 122 SER A CA 1
ATOM 956 C C . SER A 1 122 ? -11.692 -3.593 8.340 1.00 96.12 122 SER A C 1
ATOM 958 O O . SER A 1 122 ? -10.769 -4.414 8.315 1.00 96.12 122 SER A O 1
ATOM 960 N N . LEU A 1 123 ? -11.601 -2.438 9.009 1.00 96.38 123 LEU A N 1
ATOM 961 C CA . LEU A 1 123 ? -10.408 -2.038 9.768 1.00 96.38 123 LEU A CA 1
ATOM 962 C C . LEU A 1 123 ? -9.966 -3.101 10.779 1.00 96.38 123 LEU A C 1
ATOM 964 O O . LEU A 1 123 ? -8.786 -3.442 10.826 1.00 96.38 123 LEU A O 1
ATOM 968 N N . GLY A 1 124 ? -10.909 -3.691 11.515 1.00 95.25 124 GLY A N 1
ATOM 969 C CA . GLY A 1 124 ? -10.629 -4.709 12.531 1.00 95.25 124 GLY A CA 1
ATOM 970 C C . GLY A 1 124 ? -10.090 -6.035 11.989 1.00 95.25 124 GLY A C 1
ATOM 971 O O . GLY A 1 124 ? -9.709 -6.908 12.764 1.00 95.25 124 GLY A O 1
ATOM 972 N N . ARG A 1 125 ? -10.072 -6.216 10.662 1.00 93.88 125 ARG A N 1
ATOM 973 C CA . ARG A 1 125 ? -9.464 -7.374 9.993 1.00 93.88 125 ARG A CA 1
ATOM 974 C C . ARG A 1 125 ? -8.204 -7.016 9.210 1.00 93.88 125 ARG A C 1
ATOM 976 O O . ARG A 1 125 ? -7.536 -7.926 8.735 1.00 93.88 125 ARG A O 1
ATOM 983 N N . LEU A 1 126 ? -7.870 -5.731 9.074 1.00 94.38 126 LEU A N 1
ATOM 984 C CA . LEU A 1 126 ? -6.780 -5.255 8.217 1.00 94.38 126 LEU A CA 1
ATOM 985 C C . LEU A 1 126 ? -5.430 -5.875 8.586 1.00 94.38 126 LEU A C 1
ATOM 987 O O . LEU A 1 126 ? -4.673 -6.248 7.695 1.00 94.38 126 LEU A O 1
ATOM 991 N N . ALA A 1 127 ? -5.162 -6.038 9.884 1.00 93.31 127 ALA A N 1
ATOM 992 C CA . ALA A 1 127 ? -3.918 -6.615 10.385 1.00 93.31 127 ALA A CA 1
ATOM 993 C C . ALA A 1 127 ? -3.619 -8.019 9.826 1.00 93.31 127 ALA A C 1
ATOM 995 O O . ALA A 1 127 ? -2.460 -8.376 9.694 1.00 93.31 127 ALA A O 1
ATOM 996 N N . ALA A 1 128 ? -4.632 -8.807 9.459 1.00 91.81 128 ALA A N 1
ATOM 997 C CA . ALA A 1 128 ? -4.412 -10.145 8.907 1.00 91.81 128 ALA A CA 1
ATOM 998 C C . ALA A 1 128 ? -3.876 -10.135 7.461 1.00 91.81 128 ALA A C 1
ATOM 1000 O O . ALA A 1 128 ? -3.416 -11.161 6.979 1.00 91.81 128 ALA A O 1
ATOM 1001 N N . TYR A 1 129 ? -3.964 -9.005 6.752 1.00 92.00 129 TYR A N 1
ATOM 1002 C CA . TYR A 1 129 ? -3.676 -8.939 5.313 1.00 92.00 129 TYR A CA 1
ATOM 1003 C C . TYR A 1 129 ? -2.427 -8.132 4.966 1.00 92.00 129 TYR A C 1
ATOM 1005 O O . TYR A 1 129 ? -2.004 -8.140 3.811 1.00 92.00 129 TYR A O 1
ATOM 1013 N N . VAL A 1 130 ? -1.850 -7.419 5.931 1.00 92.75 130 VAL A N 1
ATOM 1014 C CA . VAL A 1 130 ? -0.700 -6.538 5.707 1.00 92.75 130 VAL A CA 1
ATOM 1015 C C . VAL A 1 130 ? 0.557 -7.119 6.355 1.00 92.75 130 VAL A C 1
ATOM 1017 O O . VAL A 1 130 ? 0.466 -7.706 7.434 1.00 92.75 130 VAL A O 1
ATOM 1020 N N . PRO A 1 131 ? 1.742 -6.944 5.745 1.00 91.31 131 PRO A N 1
ATOM 1021 C CA . PRO A 1 131 ? 3.008 -7.221 6.410 1.00 91.31 131 PRO A CA 1
ATOM 1022 C C . PRO A 1 131 ? 3.101 -6.479 7.747 1.00 91.31 131 PRO A C 1
ATOM 1024 O O . PRO A 1 131 ? 2.666 -5.331 7.857 1.00 91.31 131 PRO A O 1
ATOM 1027 N N . GLN A 1 132 ? 3.701 -7.123 8.749 1.00 91.69 132 GLN A N 1
ATOM 1028 C CA . GLN A 1 132 ? 3.854 -6.584 10.108 1.00 91.69 132 GLN A CA 1
ATOM 1029 C C . GLN A 1 132 ? 2.518 -6.258 10.809 1.00 91.69 132 GLN A C 1
ATOM 1031 O O . GLN A 1 132 ? 2.462 -5.422 11.718 1.00 91.69 132 GLN A O 1
ATOM 1036 N N . GLY A 1 133 ? 1.414 -6.881 10.391 1.00 91.50 133 GLY A N 1
ATOM 1037 C CA . GLY A 1 133 ? 0.093 -6.649 10.971 1.00 91.50 133 GLY A CA 1
ATOM 1038 C C . GLY A 1 133 ? -0.019 -7.053 12.446 1.00 91.50 133 GLY A C 1
ATOM 1039 O O . GLY A 1 133 ? -0.791 -6.460 13.201 1.00 91.50 133 GLY A O 1
ATOM 1040 N N . GLU A 1 134 ? 0.811 -7.979 12.918 1.00 92.06 134 GLU A N 1
ATOM 1041 C CA . GLU A 1 134 ? 0.939 -8.323 14.334 1.00 92.06 134 GLU A CA 1
ATOM 1042 C C . GLU A 1 134 ? 1.408 -7.136 15.188 1.00 92.06 134 GLU A C 1
ATOM 1044 O O . GLU A 1 134 ? 0.964 -6.981 16.330 1.00 92.06 134 GLU A O 1
ATOM 1049 N N . LEU A 1 135 ? 2.243 -6.246 14.636 1.00 93.00 135 LEU A N 1
ATOM 1050 C CA . LEU A 1 135 ? 2.675 -5.024 15.320 1.00 93.00 135 LEU A CA 1
ATOM 1051 C C . LEU A 1 135 ? 1.523 -4.029 15.470 1.00 93.00 135 LEU A C 1
ATOM 1053 O O . LEU A 1 135 ? 1.427 -3.350 16.495 1.00 93.00 135 LEU A O 1
ATOM 1057 N N . LEU A 1 136 ? 0.609 -3.989 14.499 1.00 91.25 136 LEU A N 1
ATOM 1058 C CA . LEU A 1 136 ? -0.607 -3.186 14.585 1.00 91.25 136 LEU A CA 1
ATOM 1059 C C . LEU A 1 136 ? -1.478 -3.647 15.762 1.00 91.25 136 LEU A C 1
ATOM 1061 O O . LEU A 1 136 ? -1.862 -2.834 16.603 1.00 91.25 136 LEU A O 1
ATOM 1065 N N . LEU A 1 137 ? -1.698 -4.960 15.887 1.00 90.44 137 LEU A N 1
ATOM 1066 C CA . LEU A 1 137 ? -2.462 -5.556 16.992 1.00 90.44 137 LEU A CA 1
ATOM 1067 C C . LEU A 1 137 ? -1.765 -5.402 18.351 1.00 90.44 137 LEU A C 1
ATOM 1069 O O . LEU A 1 137 ? -2.428 -5.264 19.378 1.00 90.44 137 LEU A O 1
ATOM 1073 N N . ALA A 1 138 ? -0.432 -5.374 18.371 1.00 90.88 138 ALA A N 1
ATOM 1074 C CA . ALA A 1 138 ? 0.361 -5.126 19.573 1.00 90.88 138 ALA A CA 1
ATOM 1075 C C . ALA A 1 138 ? 0.406 -3.640 19.994 1.00 90.88 138 ALA A C 1
ATOM 1077 O O . ALA A 1 138 ? 1.126 -3.288 20.935 1.00 90.88 138 ALA A O 1
ATOM 1078 N N . GLY A 1 139 ? -0.311 -2.751 19.295 1.00 90.81 139 GLY A N 1
ATOM 1079 C CA . GLY A 1 139 ? -0.298 -1.311 19.562 1.00 90.81 139 GLY A CA 1
ATOM 1080 C C . GLY A 1 139 ? 1.037 -0.640 19.220 1.00 90.81 139 GLY A C 1
ATOM 1081 O O . GLY A 1 139 ? 1.343 0.430 19.745 1.00 90.81 139 GLY A O 1
ATOM 1082 N N . LYS A 1 140 ? 1.858 -1.266 18.369 1.00 92.38 140 LYS A N 1
ATOM 1083 C CA . LYS A 1 140 ? 3.156 -0.760 17.894 1.00 92.38 140 LYS A CA 1
ATOM 1084 C C . LYS A 1 140 ? 2.986 0.017 16.594 1.00 92.38 140 LYS A C 1
ATOM 1086 O O . LYS A 1 140 ? 3.660 -0.240 15.601 1.00 92.38 140 LYS A O 1
ATOM 1091 N N . ALA A 1 141 ? 2.067 0.971 16.605 1.00 92.38 141 ALA A N 1
ATOM 1092 C CA . ALA A 1 141 ? 1.839 1.857 15.481 1.00 92.38 141 ALA A CA 1
ATOM 1093 C C . ALA A 1 141 ? 1.389 3.235 15.956 1.00 92.38 141 ALA A C 1
ATOM 1095 O O . ALA A 1 141 ? 0.872 3.408 17.062 1.00 92.38 141 ALA A O 1
ATOM 1096 N N . LYS A 1 142 ? 1.556 4.222 15.087 1.00 92.06 142 LYS A N 1
ATOM 1097 C CA . LYS A 1 142 ? 0.984 5.556 15.246 1.00 92.06 142 LYS A CA 1
ATOM 1098 C C . LYS A 1 142 ? 0.076 5.824 14.062 1.00 92.06 142 LYS A C 1
ATOM 1100 O O . LYS A 1 142 ? 0.456 5.553 12.926 1.00 92.06 142 LYS A O 1
ATOM 1105 N N . CYS A 1 143 ? -1.118 6.335 14.334 1.00 94.19 143 CYS A N 1
ATOM 1106 C CA . CYS A 1 143 ? -2.167 6.446 13.331 1.00 94.19 143 CYS A CA 1
ATOM 1107 C C . CYS A 1 143 ? -2.736 7.863 13.284 1.00 94.19 143 CYS A C 1
ATOM 1109 O O . CYS A 1 143 ? -2.977 8.483 14.326 1.00 94.19 143 CYS A O 1
ATOM 1111 N N . TRP A 1 144 ? -2.993 8.359 12.075 1.00 94.94 144 TRP A N 1
ATOM 1112 C CA . TRP A 1 144 ? -3.577 9.677 11.849 1.00 94.94 144 TRP A CA 1
ATOM 1113 C C . TRP A 1 144 ? -4.649 9.630 10.779 1.00 94.94 144 TRP A C 1
ATOM 1115 O O . TRP A 1 144 ? -4.427 9.133 9.681 1.00 94.94 144 TRP A O 1
ATOM 1125 N N . PHE A 1 145 ? -5.798 10.212 11.085 1.00 95.38 145 PHE A N 1
ATOM 1126 C CA . PHE A 1 145 ? -6.881 10.416 10.150 1.00 95.38 145 PHE A CA 1
ATOM 1127 C C . PHE A 1 145 ? -6.657 11.698 9.361 1.00 95.38 145 PHE A C 1
ATOM 1129 O O . PHE A 1 145 ? -6.412 12.768 9.938 1.00 95.38 145 PHE A O 1
ATOM 1136 N N . LYS A 1 146 ? -6.790 11.590 8.044 1.00 93.06 146 LYS A N 1
ATOM 1137 C CA . LYS A 1 146 ? -6.713 12.709 7.118 1.00 93.06 146 LYS A CA 1
ATOM 1138 C C . LYS A 1 146 ? -7.946 12.714 6.228 1.00 93.06 146 LYS A C 1
ATOM 1140 O O . LYS A 1 146 ? -8.230 11.747 5.525 1.00 93.06 146 LYS A O 1
ATOM 1145 N N . GLU A 1 147 ? -8.665 13.826 6.289 1.00 90.62 147 GLU A N 1
ATOM 1146 C CA . GLU A 1 147 ? -9.729 14.150 5.346 1.00 90.62 147 GLU A CA 1
ATOM 1147 C C . GLU A 1 147 ? -9.088 14.853 4.155 1.00 90.62 147 GLU A C 1
ATOM 1149 O O . GLU A 1 147 ? -8.227 15.721 4.328 1.00 90.62 147 GLU A O 1
ATOM 1154 N N . TYR A 1 148 ? -9.496 14.463 2.957 1.00 84.62 148 TYR A N 1
ATOM 1155 C CA . TYR A 1 148 ? -9.095 15.115 1.724 1.00 84.62 148 TYR A CA 1
ATOM 1156 C C . TYR A 1 148 ? -10.317 15.716 1.037 1.00 84.62 148 TYR A C 1
ATOM 1158 O O . TYR A 1 148 ? -11.447 15.279 1.256 1.00 84.62 148 TYR A O 1
ATOM 1166 N N . GLU A 1 149 ? -10.075 16.714 0.193 1.00 80.94 149 GLU A N 1
ATOM 1167 C CA . GLU A 1 149 ? -11.090 17.214 -0.728 1.00 80.94 149 GLU A CA 1
ATOM 1168 C C . GLU A 1 149 ? -11.361 16.189 -1.836 1.00 80.94 149 GLU A C 1
ATOM 1170 O O . GLU A 1 149 ? -10.506 15.364 -2.178 1.00 80.94 149 GLU A O 1
ATOM 1175 N N . GLU A 1 150 ? -12.559 16.246 -2.417 1.00 73.88 150 GLU A N 1
ATOM 1176 C CA . GLU A 1 150 ? -12.890 15.406 -3.564 1.00 73.88 150 GLU A CA 1
ATOM 1177 C C . GLU A 1 150 ? -11.900 15.651 -4.717 1.00 73.88 150 GLU A C 1
ATOM 1179 O O . GLU A 1 150 ? -11.513 16.795 -4.964 1.00 73.88 150 GLU A O 1
ATOM 1184 N N . PRO A 1 151 ? -11.469 14.599 -5.437 1.00 79.62 151 PRO A N 1
ATOM 1185 C CA . PRO A 1 151 ? -12.039 13.247 -5.483 1.00 79.62 151 PRO A CA 1
ATOM 1186 C C . PRO A 1 151 ? -11.476 12.246 -4.458 1.00 79.62 151 PRO A C 1
ATOM 1188 O O . PRO A 1 151 ? -11.957 11.109 -4.417 1.00 79.62 151 PRO A O 1
ATOM 1191 N N . TYR A 1 152 ? -10.490 12.639 -3.650 1.00 84.88 152 TYR A N 1
ATOM 1192 C CA . TYR A 1 152 ? -9.755 11.741 -2.759 1.00 84.88 152 TYR A CA 1
ATOM 1193 C C . TYR A 1 152 ? -10.624 11.215 -1.606 1.00 84.88 152 TYR A C 1
ATOM 1195 O O . TYR A 1 152 ? -11.559 11.871 -1.147 1.00 84.88 152 TYR A O 1
ATOM 1203 N N . LEU A 1 153 ? -10.321 9.998 -1.151 1.00 92.25 153 LEU A N 1
ATOM 1204 C CA . LEU A 1 153 ? -11.032 9.344 -0.054 1.00 92.25 153 LEU A CA 1
ATOM 1205 C C . LEU A 1 153 ? -10.438 9.743 1.305 1.00 92.25 153 LEU A C 1
ATOM 1207 O O . LEU A 1 153 ? -9.246 10.036 1.377 1.00 92.25 153 LEU A O 1
ATOM 1211 N N . PRO A 1 154 ? -11.227 9.737 2.395 1.00 94.75 154 PRO A N 1
ATOM 1212 C CA . PRO A 1 154 ? -10.671 9.838 3.740 1.00 94.75 154 PRO A CA 1
ATOM 1213 C C . PRO A 1 154 ? -9.718 8.666 4.005 1.00 94.75 154 PRO A C 1
ATOM 1215 O O . PRO A 1 154 ? -10.008 7.528 3.632 1.00 94.75 154 PRO A O 1
ATOM 1218 N N . THR A 1 155 ? -8.592 8.931 4.668 1.00 95.81 155 THR A N 1
ATOM 1219 C CA . THR A 1 155 ? -7.550 7.916 4.899 1.00 95.81 155 THR A CA 1
ATOM 1220 C C . THR A 1 155 ? -7.073 7.881 6.343 1.00 95.81 155 THR A C 1
ATOM 1222 O O . THR A 1 155 ? -7.017 8.924 7.002 1.00 95.81 155 THR A O 1
ATOM 1225 N N . ILE A 1 156 ? -6.611 6.716 6.792 1.00 95.94 156 ILE A N 1
ATOM 1226 C CA . ILE A 1 156 ? -5.752 6.591 7.972 1.00 95.94 156 ILE A CA 1
ATOM 1227 C C . ILE A 1 156 ? -4.320 6.346 7.500 1.00 95.94 156 ILE A C 1
ATOM 1229 O O . ILE A 1 156 ? -4.046 5.354 6.831 1.00 95.94 156 ILE A O 1
ATOM 1233 N N . ILE A 1 157 ? -3.405 7.234 7.875 1.00 95.25 157 ILE A N 1
ATOM 1234 C CA . ILE A 1 157 ? -1.965 7.010 7.741 1.00 95.25 157 ILE A CA 1
ATOM 1235 C C . ILE A 1 157 ? -1.498 6.262 8.982 1.00 95.25 157 ILE A C 1
ATOM 1237 O O . ILE A 1 157 ? -1.747 6.715 10.100 1.00 95.25 157 ILE A O 1
ATOM 1241 N N . VAL A 1 158 ? -0.836 5.129 8.793 1.00 94.69 158 VAL A N 1
ATOM 1242 C CA . VAL A 1 158 ? -0.321 4.261 9.850 1.00 94.69 158 VAL A CA 1
ATOM 1243 C C . VAL A 1 158 ? 1.186 4.159 9.690 1.00 94.69 158 VAL A C 1
ATOM 1245 O O . VAL A 1 158 ? 1.667 3.656 8.684 1.00 94.69 158 VAL A O 1
ATOM 1248 N N . GLN A 1 159 ? 1.929 4.590 10.699 1.00 92.81 159 GLN A N 1
ATOM 1249 C CA . GLN A 1 159 ? 3.353 4.303 10.812 1.00 92.81 159 GLN A CA 1
ATOM 1250 C C . GLN A 1 159 ? 3.524 3.113 11.751 1.00 92.81 159 GLN A C 1
ATOM 1252 O O . GLN A 1 159 ? 3.198 3.229 12.936 1.00 92.81 159 GLN A O 1
ATOM 1257 N N . ILE A 1 160 ? 4.035 1.992 11.249 1.00 92.44 160 ILE A N 1
ATOM 1258 C CA . ILE A 1 160 ? 4.340 0.827 12.082 1.00 92.44 160 ILE A CA 1
ATOM 1259 C C . ILE A 1 160 ? 5.696 1.056 12.754 1.00 92.44 160 ILE A C 1
ATOM 1261 O O . ILE A 1 160 ? 6.714 1.255 12.090 1.00 92.44 160 ILE A O 1
ATOM 1265 N N . ASP A 1 161 ? 5.717 1.015 14.086 1.00 90.50 161 ASP A N 1
ATOM 1266 C CA . ASP A 1 161 ? 6.936 1.129 14.889 1.00 90.50 161 ASP A CA 1
ATOM 1267 C C . ASP A 1 161 ? 7.659 -0.244 14.914 1.00 90.50 161 ASP A C 1
ATOM 1269 O O . ASP A 1 161 ? 7.775 -0.896 15.955 1.00 90.50 161 ASP A O 1
ATOM 1273 N N . GLY A 1 162 ? 8.105 -0.696 13.736 1.00 89.50 162 GLY A N 1
ATOM 1274 C CA . GLY A 1 162 ? 8.743 -1.994 13.483 1.00 89.50 162 GLY A CA 1
ATOM 1275 C C . GLY A 1 162 ? 10.252 -1.925 13.195 1.00 89.50 162 GLY A C 1
ATOM 1276 O O . GLY A 1 162 ? 10.874 -0.868 13.373 1.00 89.50 162 GLY A O 1
ATOM 1277 N N . PRO A 1 163 ? 10.873 -3.045 12.773 1.00 89.25 163 PRO A N 1
ATOM 1278 C CA . PRO A 1 163 ? 1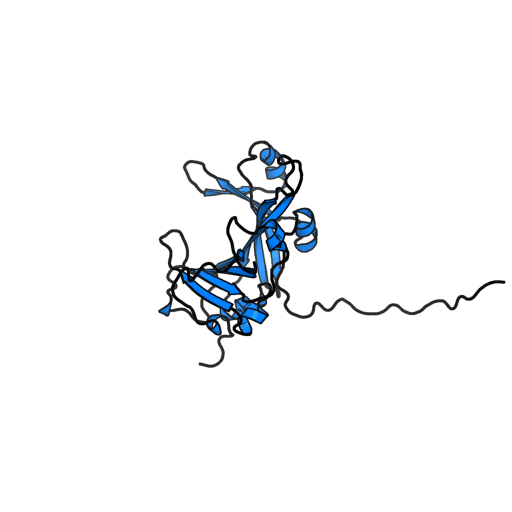2.275 -3.064 12.359 1.00 89.25 163 PRO A CA 1
ATOM 1279 C C . PRO A 1 163 ? 12.523 -2.150 11.149 1.00 8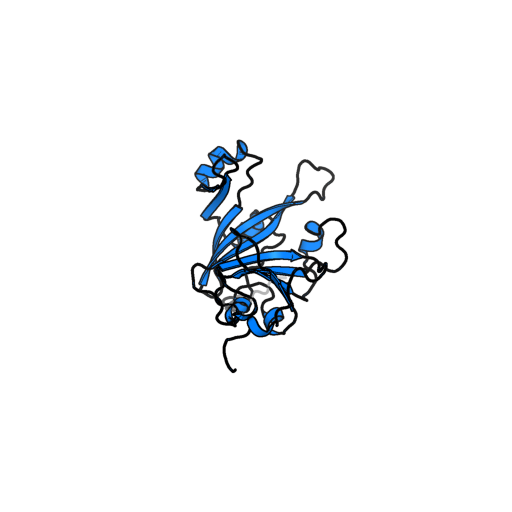9.25 163 PRO A C 1
ATOM 1281 O O . PRO A 1 163 ? 11.621 -1.880 10.357 1.00 89.25 163 PRO A O 1
ATOM 1284 N N . GLU A 1 164 ? 13.765 -1.682 10.994 1.00 90.56 164 GLU A N 1
ATOM 1285 C CA . GLU A 1 164 ? 14.152 -0.917 9.806 1.00 90.56 164 GLU A CA 1
ATOM 1286 C C . GLU A 1 164 ? 14.018 -1.788 8.549 1.00 90.56 164 GLU A C 1
ATOM 1288 O O . GLU A 1 164 ? 14.586 -2.880 8.461 1.00 90.56 164 GLU A O 1
ATOM 1293 N N . LEU A 1 165 ? 13.273 -1.290 7.562 1.00 90.38 165 LEU A N 1
ATOM 1294 C CA . LEU A 1 165 ? 13.090 -1.952 6.282 1.00 90.38 165 LEU A CA 1
ATOM 1295 C C . LEU A 1 165 ? 14.401 -1.951 5.505 1.00 90.38 165 LEU A C 1
ATOM 1297 O O . LEU A 1 165 ? 14.988 -0.903 5.225 1.00 90.38 165 LEU A O 1
ATOM 1301 N N . SER A 1 166 ? 14.803 -3.132 5.039 1.00 85.94 166 SER A N 1
ATOM 1302 C CA . SER A 1 166 ? 15.991 -3.286 4.196 1.00 85.94 166 SER A CA 1
ATOM 1303 C C . SER A 1 166 ? 15.899 -2.461 2.904 1.00 85.94 166 SER A C 1
ATOM 1305 O O . SER A 1 166 ? 16.919 -1.976 2.408 1.00 85.94 166 SER A O 1
ATOM 1307 N N . ALA A 1 167 ? 14.681 -2.240 2.395 1.00 85.19 167 ALA A N 1
ATOM 1308 C CA . ALA A 1 167 ? 14.402 -1.401 1.235 1.00 85.19 167 ALA A CA 1
ATOM 1309 C C . ALA A 1 167 ? 14.753 0.083 1.466 1.00 85.19 167 ALA A C 1
ATOM 1311 O O . ALA A 1 167 ? 15.017 0.811 0.506 1.00 85.19 167 ALA A O 1
ATOM 1312 N N . GLY A 1 168 ? 14.858 0.528 2.724 1.00 83.81 168 GLY A N 1
ATOM 1313 C CA . GLY A 1 168 ? 15.259 1.885 3.089 1.00 83.81 168 GLY A CA 1
ATOM 1314 C C . GLY A 1 168 ? 16.639 2.286 2.568 1.00 83.81 168 GLY A C 1
ATOM 1315 O O . GLY A 1 168 ? 16.849 3.453 2.250 1.00 83.81 168 GLY A O 1
ATOM 1316 N N . LYS A 1 169 ? 17.560 1.333 2.361 1.00 83.56 169 LYS A N 1
ATOM 1317 C CA . LYS A 1 169 ? 18.868 1.618 1.737 1.00 83.56 169 LYS A CA 1
ATOM 1318 C C . LYS A 1 169 ? 18.754 2.114 0.286 1.00 83.56 169 LYS A C 1
ATOM 1320 O O . LYS A 1 169 ? 19.695 2.710 -0.227 1.00 83.56 169 LYS A O 1
ATOM 1325 N N . TYR A 1 170 ? 17.633 1.820 -0.376 1.00 82.25 170 TYR A N 1
ATOM 1326 C CA . TYR A 1 170 ? 17.369 2.152 -1.775 1.00 82.25 170 TYR A CA 1
ATOM 1327 C C . TYR A 1 170 ? 16.349 3.281 -1.919 1.00 82.25 170 TYR A C 1
ATOM 1329 O O . TYR A 1 170 ? 16.509 4.142 -2.777 1.00 82.25 170 TYR A O 1
ATOM 1337 N N . LEU A 1 171 ? 15.301 3.253 -1.094 1.00 84.25 171 LEU A N 1
ATOM 1338 C CA . LEU A 1 171 ? 14.083 4.044 -1.283 1.00 84.25 171 LEU A CA 1
ATOM 1339 C C . LEU A 1 171 ? 13.960 5.235 -0.327 1.00 84.25 171 LEU A C 1
ATOM 1341 O O . LEU A 1 171 ? 13.001 5.998 -0.438 1.00 84.25 171 LEU A O 1
ATOM 1345 N N . ARG A 1 172 ? 14.912 5.417 0.599 1.00 83.25 172 ARG A N 1
ATOM 1346 C CA . ARG A 1 172 ? 14.933 6.585 1.490 1.00 83.25 172 ARG A CA 1
ATOM 1347 C C . ARG A 1 172 ? 14.945 7.876 0.674 1.00 83.25 172 ARG A C 1
ATOM 1349 O O . ARG A 1 172 ? 15.784 8.055 -0.214 1.00 83.25 172 ARG A O 1
ATOM 1356 N N . ARG A 1 173 ? 14.059 8.810 1.016 1.00 78.12 173 ARG A N 1
ATOM 1357 C CA . ARG A 1 173 ? 13.992 10.118 0.358 1.00 78.12 173 ARG A CA 1
ATOM 1358 C C . ARG A 1 173 ? 15.093 11.038 0.881 1.00 78.12 173 ARG A C 1
ATOM 1360 O O . ARG A 1 173 ? 15.593 10.913 2.001 1.00 78.12 173 ARG A O 1
ATOM 1367 N N . PHE A 1 174 ? 15.493 11.998 0.053 1.00 76.12 174 PHE A N 1
ATOM 1368 C CA . PHE A 1 174 ? 16.541 12.952 0.407 1.00 76.12 174 PHE A CA 1
ATOM 1369 C C . PHE A 1 174 ? 16.178 13.721 1.690 1.00 76.12 174 PHE A C 1
ATOM 1371 O O . PHE A 1 174 ? 15.104 14.309 1.773 1.00 76.12 174 PHE A O 1
ATOM 1378 N N . ARG A 1 175 ? 17.107 13.753 2.659 1.00 75.94 175 ARG A N 1
ATOM 1379 C CA . ARG A 1 175 ? 16.981 14.403 3.986 1.00 75.94 175 ARG A CA 1
ATOM 1380 C C . ARG A 1 175 ? 16.043 13.729 4.992 1.00 75.94 175 ARG A C 1
ATOM 1382 O O . ARG A 1 175 ? 15.839 14.286 6.067 1.00 75.94 175 ARG A O 1
ATOM 1389 N N . GLU A 1 176 ? 15.533 12.536 4.709 1.00 81.75 176 GLU A N 1
ATOM 1390 C CA . GLU A 1 176 ? 14.897 11.724 5.747 1.00 81.75 176 GLU A CA 1
ATOM 1391 C C . GLU A 1 176 ? 15.922 11.302 6.811 1.00 81.75 176 GLU A C 1
ATOM 1393 O O . GLU A 1 176 ? 16.978 10.746 6.496 1.00 81.75 176 GLU A O 1
ATOM 1398 N N . GLY A 1 177 ? 15.612 11.587 8.078 1.00 78.56 177 GLY A N 1
ATOM 1399 C CA . GLY A 1 177 ? 16.410 11.190 9.236 1.00 78.56 177 GLY A CA 1
ATOM 1400 C C . GLY A 1 177 ? 15.632 10.229 10.129 1.00 78.56 177 GLY A C 1
ATOM 1401 O O . GLY A 1 177 ? 14.479 10.493 10.444 1.00 78.56 177 GLY A O 1
ATOM 1402 N N . GLY A 1 178 ? 16.272 9.139 10.554 1.00 85.56 178 GLY A N 1
ATOM 1403 C CA . GLY A 1 178 ? 15.643 8.080 11.350 1.00 85.56 178 GLY A CA 1
ATOM 1404 C C . GLY A 1 178 ? 15.528 6.749 10.596 1.00 85.56 178 GLY A C 1
ATOM 1405 O O . GLY A 1 178 ? 15.970 6.656 9.446 1.00 85.56 178 GLY A O 1
ATOM 1406 N N . PRO A 1 179 ? 14.991 5.706 11.254 1.00 88.31 179 PRO A N 1
ATOM 1407 C CA . PRO A 1 179 ? 14.779 4.405 10.632 1.00 88.31 179 PRO A CA 1
ATOM 1408 C C . PRO A 1 179 ? 13.668 4.490 9.581 1.00 88.31 179 PRO A C 1
ATOM 1410 O O . PRO A 1 179 ? 12.626 5.099 9.817 1.00 88.31 179 PRO A O 1
ATOM 1413 N N . VAL A 1 180 ? 13.887 3.858 8.427 1.00 91.25 180 VAL A N 1
ATOM 1414 C CA . VAL A 1 180 ? 12.834 3.660 7.421 1.00 91.25 180 VAL A CA 1
ATOM 1415 C C . VAL A 1 180 ? 11.999 2.466 7.859 1.00 91.25 180 VAL A C 1
ATOM 1417 O O . VAL A 1 180 ? 12.535 1.368 7.967 1.00 91.25 180 VAL A O 1
ATOM 1420 N N . GLN A 1 181 ? 10.713 2.659 8.116 1.00 92.94 181 GLN A N 1
ATOM 1421 C CA . GLN A 1 181 ? 9.798 1.599 8.548 1.00 92.94 181 GLN A CA 1
ATOM 1422 C C . GLN A 1 181 ? 8.629 1.482 7.565 1.00 92.94 181 GLN A C 1
ATOM 1424 O O . GLN A 1 181 ? 8.566 2.206 6.568 1.00 92.94 181 GLN A O 1
ATOM 1429 N N . LEU A 1 182 ? 7.721 0.545 7.826 1.00 93.31 182 LEU A N 1
ATOM 1430 C CA . LEU A 1 182 ? 6.526 0.359 7.017 1.00 93.31 182 LEU A CA 1
ATOM 1431 C C . LEU A 1 182 ? 5.489 1.442 7.338 1.00 93.31 182 LEU A C 1
ATOM 1433 O O . LEU A 1 182 ? 5.058 1.592 8.483 1.00 93.31 182 LEU A O 1
ATOM 1437 N N . GLU A 1 183 ? 5.087 2.179 6.307 1.00 94.19 183 GLU A N 1
ATOM 1438 C CA . GLU A 1 183 ? 3.947 3.086 6.339 1.00 94.19 183 GLU A CA 1
ATOM 1439 C C . GLU A 1 183 ? 2.794 2.468 5.540 1.00 94.19 183 GLU A C 1
ATOM 1441 O O . GLU A 1 183 ? 2.986 1.990 4.415 1.00 94.19 183 GLU A O 1
ATOM 1446 N N . LEU A 1 184 ? 1.596 2.496 6.122 1.00 95.31 184 LEU A N 1
ATOM 1447 C CA . LEU A 1 184 ? 0.351 2.152 5.448 1.00 95.31 184 LEU A CA 1
ATOM 1448 C C . LEU A 1 184 ? -0.483 3.415 5.252 1.00 95.31 184 LEU A C 1
ATOM 1450 O O . LEU A 1 184 ? -0.655 4.216 6.169 1.00 95.31 184 LEU A O 1
ATOM 1454 N N . GLU A 1 185 ? -1.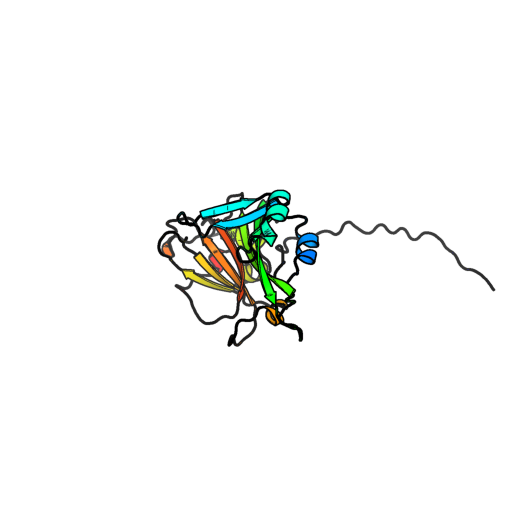083 3.550 4.083 1.00 95.75 185 GLU A N 1
ATOM 1455 C CA . GLU A 1 185 ? -2.188 4.468 3.848 1.00 95.75 185 GLU A CA 1
ATOM 1456 C C . GLU A 1 185 ? -3.448 3.642 3.607 1.00 95.75 185 GLU A C 1
ATOM 1458 O O . GLU A 1 185 ? -3.562 2.928 2.613 1.00 95.75 185 GLU A O 1
ATOM 1463 N N . VAL A 1 186 ? -4.386 3.721 4.545 1.00 97.31 186 VAL A N 1
ATOM 1464 C CA . VAL A 1 186 ? -5.633 2.959 4.528 1.00 97.31 186 VAL A CA 1
ATOM 1465 C C . VAL A 1 186 ? -6.750 3.870 4.043 1.00 97.31 186 VAL A C 1
ATOM 1467 O O . VAL A 1 186 ? -7.203 4.743 4.785 1.00 97.31 186 VAL A O 1
ATOM 1470 N N . GLY A 1 187 ? -7.187 3.682 2.802 1.00 96.88 187 GLY A N 1
ATOM 1471 C CA . GLY A 1 187 ? -8.313 4.408 2.225 1.00 96.88 187 GLY A CA 1
ATOM 1472 C C . GLY A 1 187 ? -9.645 3.868 2.719 1.00 96.88 187 GLY A C 1
ATOM 1473 O O . GLY A 1 187 ? -9.860 2.656 2.736 1.00 96.88 187 GLY A O 1
ATOM 1474 N N . LEU A 1 188 ? -10.549 4.762 3.105 1.00 96.81 188 LEU A N 1
ATOM 1475 C CA . LEU A 1 188 ? -11.857 4.421 3.658 1.00 96.81 188 LEU A CA 1
ATOM 1476 C C . LEU A 1 188 ? -12.984 4.834 2.713 1.00 96.81 188 LEU A C 1
ATOM 1478 O O . LEU A 1 188 ? -12.803 5.618 1.782 1.00 96.81 188 LEU A O 1
ATOM 1482 N N . GLU A 1 189 ? -14.180 4.317 2.971 1.00 94.12 189 GLU A N 1
ATOM 1483 C CA . GLU A 1 189 ? -15.364 4.679 2.200 1.00 94.12 189 GLU A CA 1
ATOM 1484 C C . GLU A 1 189 ? -15.696 6.178 2.319 1.00 94.12 189 GLU A C 1
ATOM 1486 O O . GLU A 1 189 ? -15.482 6.818 3.358 1.00 94.12 189 GLU A O 1
ATOM 1491 N N . ARG A 1 190 ? -16.235 6.748 1.234 1.00 91.12 190 ARG A N 1
ATOM 1492 C CA . ARG A 1 190 ? -16.635 8.159 1.168 1.00 91.12 190 ARG A CA 1
ATOM 1493 C C . ARG A 1 190 ? -17.629 8.486 2.285 1.00 91.12 190 ARG A C 1
ATOM 1495 O O . A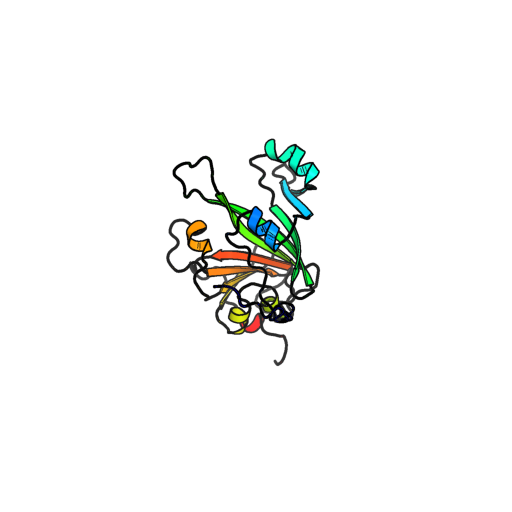RG A 1 190 ? -18.558 7.731 2.543 1.00 91.12 190 ARG A O 1
ATOM 1502 N N . GLY A 1 191 ? -17.441 9.639 2.925 1.00 89.19 191 GLY A N 1
ATOM 1503 C CA . GLY A 1 191 ? -18.276 10.078 4.047 1.00 89.19 191 GLY A CA 1
ATOM 1504 C C . GLY A 1 191 ? -17.833 9.546 5.411 1.00 89.19 191 GLY A C 1
ATOM 1505 O O . GLY A 1 191 ? -18.373 9.983 6.426 1.00 89.19 191 GLY A O 1
ATOM 1506 N N . THR A 1 192 ? -16.821 8.673 5.470 1.00 93.88 192 THR A N 1
ATOM 1507 C CA . THR A 1 192 ? -16.201 8.304 6.745 1.00 93.88 192 THR A CA 1
ATOM 1508 C C . THR A 1 192 ? -15.536 9.524 7.376 1.00 93.88 192 THR A C 1
ATOM 1510 O O . THR A 1 192 ? -14.742 10.211 6.737 1.00 93.88 192 THR A O 1
ATOM 1513 N N . SER A 1 193 ? -15.836 9.765 8.649 1.00 93.31 193 SER A N 1
ATOM 1514 C CA . SER A 1 193 ? -15.223 10.802 9.479 1.00 93.31 193 SER A CA 1
ATOM 1515 C C . SER A 1 193 ? -14.469 10.183 10.656 1.00 93.31 193 SER A C 1
ATOM 1517 O O . SER A 1 193 ? -14.720 9.035 11.029 1.00 93.31 193 SER A O 1
ATOM 1519 N N . LEU A 1 194 ? -13.611 10.972 11.307 1.00 93.19 194 LEU A N 1
ATOM 1520 C CA . LEU A 1 194 ? -12.917 10.550 12.528 1.00 93.19 194 LEU A CA 1
ATOM 1521 C C . LEU A 1 194 ? -13.888 10.055 13.616 1.00 93.19 194 LEU A C 1
ATOM 1523 O O . LEU A 1 194 ? -13.600 9.080 14.300 1.00 93.19 194 LEU A O 1
ATOM 1527 N N . ALA A 1 195 ? -15.042 10.712 13.768 1.00 92.31 195 ALA A N 1
ATOM 1528 C CA . ALA A 1 195 ? -16.025 10.382 14.802 1.00 92.31 195 ALA A CA 1
ATOM 1529 C C . ALA A 1 195 ? -16.798 9.081 14.520 1.00 92.31 195 ALA A C 1
ATOM 1531 O O . ALA A 1 195 ? -17.366 8.500 15.439 1.00 92.31 195 ALA A O 1
ATOM 1532 N N . SER A 1 196 ? -16.825 8.629 13.263 1.00 92.94 196 SER A N 1
ATOM 1533 C CA . SER A 1 196 ? -17.506 7.401 12.836 1.00 92.94 196 SER A CA 1
ATOM 1534 C C . SER A 1 196 ? -16.569 6.195 12.704 1.00 92.94 196 SER A C 1
ATOM 1536 O O . SER A 1 196 ? -17.009 5.140 12.251 1.00 92.94 196 SER A O 1
ATOM 1538 N N . LEU A 1 197 ? -15.279 6.341 13.033 1.00 94.56 197 LEU A N 1
ATOM 1539 C CA . LEU A 1 197 ? -14.319 5.242 12.929 1.00 94.56 197 LEU A CA 1
ATOM 1540 C C . LEU A 1 197 ? -14.631 4.147 13.946 1.00 94.56 197 LEU A C 1
ATOM 1542 O O . LEU A 1 197 ? -14.704 4.387 15.151 1.00 94.56 197 LEU A O 1
ATOM 1546 N N . THR A 1 198 ? -14.764 2.927 13.445 1.00 94.62 198 THR A N 1
ATOM 1547 C CA . THR A 1 198 ? -14.939 1.714 14.240 1.00 94.62 198 THR A CA 1
ATOM 1548 C C . THR A 1 198 ? -14.168 0.565 13.586 1.00 94.62 198 THR A C 1
ATOM 1550 O O . THR A 1 198 ? -13.860 0.638 12.395 1.00 94.62 198 THR A O 1
ATOM 1553 N N . PRO A 1 199 ? -13.929 -0.547 14.296 1.00 95.69 199 PRO A N 1
ATOM 1554 C CA . PRO A 1 199 ? -13.411 -1.771 13.681 1.00 95.69 199 PRO A CA 1
ATOM 1555 C C . PRO A 1 199 ? -14.218 -2.304 12.485 1.00 95.69 199 PRO A C 1
ATOM 1557 O O . PRO A 1 199 ? -13.689 -3.054 11.662 1.00 95.69 199 PRO A O 1
ATOM 1560 N N . ALA A 1 200 ? -15.496 -1.930 12.371 1.00 95.69 200 ALA A N 1
ATOM 1561 C CA . ALA A 1 200 ? -16.367 -2.314 11.264 1.00 95.69 200 ALA A CA 1
ATOM 1562 C C . ALA A 1 200 ? -16.260 -1.376 10.048 1.00 95.69 200 ALA A C 1
ATOM 1564 O O . ALA A 1 200 ? -16.801 -1.696 8.992 1.00 95.69 200 ALA A O 1
ATOM 1565 N N . THR A 1 201 ? -15.577 -0.232 10.168 1.00 96.44 201 THR A N 1
ATOM 1566 C CA . THR A 1 201 ? -15.407 0.718 9.063 1.00 96.44 201 THR A CA 1
ATOM 1567 C C . THR A 1 201 ? -14.729 0.037 7.875 1.00 96.44 201 THR A C 1
ATOM 1569 O O . THR A 1 201 ? -13.712 -0.645 8.029 1.00 96.44 201 THR A O 1
ATOM 1572 N N . ARG A 1 202 ? -15.312 0.232 6.689 1.00 96.88 202 ARG A N 1
ATOM 1573 C CA . ARG A 1 202 ? -14.879 -0.395 5.442 1.00 96.88 202 ARG A CA 1
ATOM 1574 C C . ARG A 1 202 ? -13.578 0.214 4.921 1.00 96.88 202 ARG A C 1
ATOM 1576 O O . ARG A 1 202 ? -13.441 1.435 4.837 1.00 96.88 202 ARG A O 1
ATOM 1583 N N . VAL A 1 203 ? -12.665 -0.662 4.523 1.00 97.38 203 VAL A N 1
ATOM 1584 C CA . VAL A 1 203 ? -11.403 -0.351 3.851 1.00 97.38 203 VAL A CA 1
ATOM 1585 C C . VAL A 1 203 ? -11.593 -0.520 2.346 1.00 97.38 203 VAL A C 1
ATOM 1587 O O . VAL A 1 203 ? -12.065 -1.558 1.889 1.00 97.38 203 VAL A O 1
ATOM 1590 N N . VAL A 1 204 ? -11.225 0.506 1.583 1.00 97.31 204 VAL A N 1
ATOM 1591 C CA . VAL A 1 204 ? -11.330 0.549 0.116 1.00 97.31 204 VAL A CA 1
ATOM 1592 C C . VAL A 1 204 ? -10.003 0.198 -0.547 1.00 97.31 204 VAL A C 1
ATOM 1594 O O . VAL A 1 204 ? -9.990 -0.438 -1.596 1.00 97.31 204 VAL A O 1
ATOM 1597 N N . TYR A 1 205 ? -8.887 0.615 0.047 1.00 97.19 205 TYR A N 1
ATOM 1598 C CA . TYR A 1 205 ? -7.551 0.270 -0.421 1.00 97.19 205 TYR A CA 1
ATOM 1599 C C . TYR A 1 205 ? -6.536 0.366 0.714 1.00 97.19 205 TYR A C 1
ATOM 1601 O O . TYR A 1 205 ? -6.777 1.031 1.726 1.00 97.19 205 TYR A O 1
ATOM 1609 N N . ILE A 1 206 ? -5.388 -0.275 0.523 1.00 97.25 206 ILE A N 1
ATOM 1610 C CA . ILE A 1 206 ? -4.241 -0.180 1.423 1.00 97.25 206 ILE A CA 1
ATOM 1611 C C . ILE A 1 206 ? -3.006 0.062 0.568 1.00 97.25 206 ILE A C 1
ATOM 1613 O O . ILE A 1 206 ? -2.625 -0.805 -0.209 1.00 97.25 206 ILE A O 1
ATOM 1617 N N . THR A 1 207 ? -2.372 1.221 0.698 1.00 96.50 207 THR A N 1
ATOM 1618 C CA . THR A 1 207 ? -1.077 1.486 0.062 1.00 96.50 207 THR A CA 1
ATOM 1619 C C . THR A 1 207 ? 0.037 1.233 1.060 1.00 96.50 207 THR A C 1
ATOM 1621 O O . THR A 1 207 ? -0.013 1.731 2.182 1.00 96.50 207 THR A O 1
ATOM 1624 N N . LEU A 1 208 ? 1.041 0.470 0.646 1.00 95.38 208 LEU A N 1
ATOM 1625 C CA . LEU A 1 208 ? 2.211 0.118 1.433 1.00 95.38 208 LEU A CA 1
ATOM 1626 C C . LEU A 1 208 ? 3.437 0.787 0.833 1.00 95.38 208 LEU A C 1
ATOM 1628 O O . LEU A 1 208 ? 3.697 0.660 -0.366 1.00 95.38 208 LEU A O 1
ATOM 1632 N N . ARG A 1 209 ? 4.200 1.486 1.672 1.00 93.38 209 ARG A N 1
ATOM 1633 C CA . ARG A 1 209 ? 5.424 2.174 1.255 1.00 93.38 209 ARG A CA 1
ATOM 1634 C C . ARG A 1 209 ? 6.445 2.252 2.390 1.00 93.38 209 ARG A C 1
ATOM 1636 O O . ARG A 1 209 ? 6.068 2.255 3.562 1.00 93.38 209 ARG A O 1
ATOM 1643 N N . PRO A 1 210 ? 7.747 2.329 2.074 1.00 91.81 210 PRO A N 1
ATOM 1644 C CA . PRO A 1 210 ? 8.746 2.707 3.055 1.00 91.81 210 PRO A CA 1
ATOM 1645 C C . PRO A 1 210 ? 8.532 4.170 3.455 1.00 91.81 210 PRO A C 1
ATOM 1647 O O . PRO A 1 210 ? 8.417 5.047 2.596 1.00 91.81 210 PRO A O 1
ATOM 1650 N N . GLY A 1 211 ? 8.504 4.430 4.757 1.00 87.69 211 GLY A N 1
ATOM 1651 C CA . GLY A 1 211 ? 8.285 5.758 5.311 1.00 87.69 211 GLY A CA 1
ATOM 1652 C C . GLY A 1 211 ? 9.179 6.024 6.512 1.00 87.69 211 GLY A C 1
ATOM 1653 O O . GLY A 1 211 ? 9.481 5.135 7.313 1.00 87.69 211 GLY A O 1
ATOM 1654 N N . VAL A 1 212 ? 9.606 7.275 6.642 1.00 83.88 212 VAL A N 1
ATOM 1655 C CA . VAL A 1 212 ? 10.222 7.789 7.864 1.00 83.88 212 VAL A CA 1
ATOM 1656 C C . VAL A 1 212 ? 9.214 8.696 8.540 1.00 83.88 212 VAL A C 1
ATOM 1658 O O . VAL A 1 212 ? 8.642 9.580 7.906 1.00 83.88 212 VAL A O 1
ATOM 1661 N N . PHE A 1 213 ? 9.027 8.518 9.845 1.00 77.50 213 PHE A N 1
ATOM 1662 C CA . PHE A 1 213 ? 8.164 9.405 10.609 1.00 77.50 213 PHE A CA 1
ATOM 1663 C C . PHE A 1 213 ? 8.699 10.847 10.581 1.00 77.50 213 PHE A C 1
ATOM 1665 O O . PHE A 1 213 ? 9.743 11.143 11.162 1.00 77.50 213 PHE A O 1
ATOM 1672 N N . GLN A 1 214 ? 7.960 11.755 9.938 1.00 69.19 214 GLN A N 1
ATOM 1673 C CA . GLN A 1 214 ? 8.303 13.183 9.850 1.00 69.19 214 GLN A CA 1
ATOM 1674 C C . GLN A 1 214 ? 7.350 14.100 10.639 1.00 69.19 214 GLN A C 1
ATOM 1676 O O . GLN A 1 214 ? 7.470 15.322 10.570 1.00 69.19 214 GLN A O 1
ATOM 1681 N N . GLY A 1 215 ? 6.409 13.539 11.401 1.00 69.25 215 GLY A N 1
ATOM 1682 C CA . GLY A 1 215 ? 5.404 14.290 12.158 1.00 69.25 215 GLY A CA 1
ATOM 1683 C C . GLY A 1 215 ? 4.004 13.696 12.022 1.00 69.25 215 GLY A C 1
ATOM 1684 O O . GLY A 1 215 ? 3.827 12.660 11.394 1.00 69.25 215 GLY A O 1
ATOM 1685 N N . ALA A 1 216 ? 3.008 14.346 12.630 1.00 71.75 216 ALA A N 1
ATOM 1686 C CA . ALA A 1 216 ? 1.605 13.934 12.579 1.00 71.75 216 ALA A CA 1
ATOM 1687 C C . ALA A 1 216 ? 0.889 14.591 11.380 1.00 71.75 216 ALA A C 1
ATOM 1689 O O . ALA A 1 216 ? 0.548 15.772 11.470 1.00 71.75 216 ALA A O 1
ATOM 1690 N N . PRO A 1 217 ? 0.631 13.879 10.265 1.00 75.38 217 PRO A N 1
ATOM 1691 C CA . PRO A 1 217 ? 0.028 14.469 9.066 1.00 75.38 217 PRO A CA 1
ATOM 1692 C C . PRO A 1 217 ? -1.488 14.728 9.185 1.00 75.38 217 PRO A C 1
ATOM 1694 O O . PRO A 1 217 ? -2.113 15.126 8.203 1.00 75.38 217 PRO A O 1
ATOM 1697 N N . GLY A 1 218 ? -2.098 14.490 10.353 1.00 86.94 218 GLY A N 1
ATOM 1698 C CA . GLY A 1 218 ? -3.544 14.576 10.558 1.00 86.94 218 GLY A CA 1
ATOM 1699 C C . GLY A 1 218 ? -3.965 14.462 12.026 1.00 86.94 218 GLY A C 1
ATOM 1700 O O . GLY A 1 218 ? -3.155 14.628 12.941 1.00 86.94 218 GLY A O 1
ATOM 1701 N N . LYS A 1 219 ? -5.251 14.178 12.259 1.00 92.62 219 LYS A N 1
ATOM 1702 C CA . LYS A 1 219 ? -5.818 14.019 13.610 1.00 92.62 219 LYS A CA 1
ATOM 1703 C C . LYS A 1 219 ? -5.469 12.627 14.158 1.00 92.62 219 LYS A C 1
ATOM 1705 O O . LYS A 1 219 ? -5.621 11.664 13.415 1.00 92.62 219 LYS A O 1
ATOM 1710 N N . PRO A 1 220 ? -5.018 12.478 15.413 1.00 93.06 220 PRO A N 1
ATOM 1711 C CA . PRO A 1 220 ? -4.624 11.175 15.947 1.00 93.06 220 PRO A CA 1
ATOM 1712 C C . PRO A 1 220 ? -5.800 10.191 15.978 1.00 93.06 220 PRO A C 1
ATOM 1714 O O . PRO A 1 220 ? -6.924 10.570 16.313 1.00 93.06 220 PRO A O 1
ATOM 1717 N N . VAL A 1 221 ? -5.518 8.928 15.658 1.00 91.69 221 VAL A N 1
ATOM 1718 C CA . VAL A 1 221 ? -6.470 7.811 15.711 1.00 91.69 221 VAL A CA 1
ATOM 1719 C C . VAL A 1 221 ? -5.950 6.768 16.699 1.00 91.69 221 VAL A C 1
ATOM 1721 O O . VAL A 1 221 ? -4.778 6.395 16.622 1.00 91.69 221 VAL A O 1
ATOM 1724 N N . PRO A 1 222 ? -6.788 6.290 17.628 1.00 89.50 222 PRO A N 1
ATOM 1725 C CA . PRO A 1 222 ? -6.460 5.143 18.466 1.00 89.50 222 PRO A CA 1
ATOM 1726 C C . PRO A 1 222 ? -6.160 3.883 17.634 1.00 89.50 222 PRO A C 1
ATOM 1728 O O . PRO A 1 222 ? -6.903 3.554 16.718 1.00 89.50 222 PRO A O 1
ATOM 1731 N N . VAL A 1 223 ? -5.078 3.160 17.946 1.00 89.12 223 VAL A N 1
ATOM 1732 C CA . VAL A 1 223 ? -4.671 1.946 17.199 1.00 89.12 223 VAL A CA 1
ATOM 1733 C C . VAL A 1 223 ? -5.665 0.786 17.382 1.00 89.12 223 VAL A C 1
ATOM 1735 O O . VAL A 1 223 ? -5.742 -0.113 16.551 1.00 89.12 223 VAL A O 1
ATOM 1738 N N . ASP A 1 224 ? -6.478 0.810 18.436 1.00 87.69 224 ASP A N 1
ATOM 1739 C CA . ASP A 1 224 ? -7.486 -0.218 18.720 1.00 87.69 224 ASP A CA 1
ATOM 1740 C C . ASP A 1 224 ? -8.596 -0.309 17.658 1.00 87.69 224 ASP A C 1
ATOM 1742 O O . ASP A 1 224 ? -9.268 -1.335 17.588 1.00 87.69 224 ASP A O 1
ATOM 1746 N N . VAL A 1 225 ? -8.749 0.687 16.773 1.00 90.81 225 VAL A N 1
ATOM 1747 C CA . VAL A 1 225 ? -9.653 0.593 15.607 1.00 90.81 225 VAL A CA 1
ATOM 1748 C C . VAL A 1 225 ? -9.280 -0.544 14.649 1.00 90.81 225 VAL A C 1
ATOM 1750 O O . VAL A 1 225 ? -10.120 -0.971 13.861 1.00 90.81 225 VAL A O 1
ATOM 1753 N N . PHE A 1 226 ? -8.041 -1.039 14.715 1.00 92.06 226 PHE A N 1
ATOM 1754 C CA . PHE A 1 226 ? -7.558 -2.184 13.941 1.00 92.06 226 PHE A CA 1
ATOM 1755 C C . PHE A 1 226 ? -7.713 -3.525 14.672 1.00 92.06 226 PHE A C 1
ATOM 1757 O O . PHE A 1 226 ? -7.414 -4.572 14.098 1.00 92.06 226 PHE A O 1
ATOM 1764 N N . GLY A 1 227 ? -8.169 -3.513 15.927 1.00 87.69 227 GLY A N 1
ATOM 1765 C CA . GLY A 1 227 ? -8.525 -4.721 16.665 1.00 87.69 227 GLY A CA 1
ATOM 1766 C C . GLY A 1 227 ? -9.883 -5.287 16.227 1.00 87.69 227 GLY A C 1
ATOM 1767 O O . GLY A 1 227 ? -10.681 -4.573 15.617 1.00 87.69 227 GLY A O 1
ATOM 1768 N N . PRO A 1 228 ? -10.183 -6.561 16.534 1.00 82.06 228 PRO A N 1
ATOM 1769 C CA . PRO A 1 228 ? -11.478 -7.159 16.223 1.00 82.06 228 PRO A CA 1
ATOM 1770 C C . PRO A 1 228 ? -12.624 -6.403 16.910 1.00 82.06 228 PRO A C 1
ATOM 1772 O O . PRO A 1 228 ? -12.457 -5.821 17.978 1.00 82.06 228 PRO A O 1
ATOM 1775 N N . ALA A 1 229 ? -13.818 -6.449 16.315 1.00 70.38 229 ALA A N 1
ATOM 1776 C CA . ALA A 1 229 ? -14.999 -5.725 16.795 1.00 70.38 229 ALA A CA 1
ATOM 1777 C C . ALA A 1 229 ? -15.589 -6.244 18.132 1.00 70.38 229 ALA A C 1
ATOM 1779 O O . ALA A 1 229 ? -16.655 -5.788 18.540 1.00 70.38 229 ALA A O 1
ATOM 1780 N N . GLU A 1 230 ? -14.945 -7.189 18.822 1.00 57.72 230 GLU A N 1
ATOM 1781 C CA . GLU A 1 230 ? -15.488 -7.799 20.038 1.00 57.72 230 GLU A CA 1
ATOM 1782 C C . GLU A 1 230 ? -15.174 -6.979 21.304 1.00 57.72 230 GLU A C 1
ATOM 1784 O O . GLU A 1 230 ? -14.014 -6.796 21.671 1.00 57.72 230 GLU A O 1
ATOM 1789 N N . GLY A 1 231 ? -16.229 -6.558 22.018 1.00 45.94 231 GLY A N 1
ATOM 1790 C CA . GLY A 1 231 ? -16.166 -6.261 23.456 1.00 45.94 231 GLY A CA 1
ATOM 1791 C C . GLY A 1 231 ? -16.179 -4.793 23.907 1.00 45.94 231 GLY A C 1
ATOM 1792 O O . GLY A 1 231 ? -15.521 -4.481 24.901 1.00 45.94 231 GLY A O 1
ATOM 1793 N N . ARG A 1 232 ? -16.934 -3.901 23.254 1.00 40.31 232 ARG A N 1
ATOM 1794 C CA . ARG A 1 232 ? -17.415 -2.657 23.891 1.00 40.31 232 ARG A CA 1
ATOM 1795 C C . ARG A 1 232 ? -18.933 -2.618 23.937 1.00 40.31 232 ARG A C 1
ATOM 1797 O O . ARG A 1 232 ? -19.547 -3.001 22.919 1.00 40.31 232 ARG A O 1
#

Radius of gyration: 21.17 Å; chains: 1; bounding box: 58×68×52 Å

Secondary structure (DSSP, 8-state):
-------------------TT-----TT-BHHHHHHHH-S-SEEEEEE-STT-EEEEE-HHHHHHHGGG-TT--PEEEEEEEETTEEEEEEEEEEEE--SS-TTSPEEEEEEEEEEESS-EEGGGGGGTSTTHHHHHTT-EEEEEE---TTSPPEEEEEE--SPPTTHHHHPPTT--S--EEEEEEEE-TT--GGG--TTPEEEEEEEEEE---S--SEEE-GGGGS-S---

pLDDT: mean 82.98, std 17.93, range [25.92, 97.38]